Protein AF-A0A660RA47-F1 (afdb_monomer)

Radius of gyration: 15.9 Å; Cα contacts (8 Å, |Δi|>4): 214; chains: 1; bounding box: 35×34×40 Å

Mean predicted aligned error: 4.91 Å

Foldseek 3Di:
DVLLVVLVVVCCVPVVVLLVVLLVQLLPPDLVSVLVSLLSQLLVFVLVCLLVVVVVVSVVPVDALLRSLVSSLVSSLVSSLVSLVVSCVVVVDDPVSSVLQSLLNLQSNLQLLVCSNVNNGRRDRSVVVVVVLVVCCVDPSVQCRLSNSPHPNSSVVSVVSNVVSSVSSNVSVVVD

Nearest PDB structures (foldseek):
  7f02-assembly1_F  TM=6.105E-01  e=1.350E-02  Escherichia coli BL21(DE3)
  8k1m-assembly1_B  TM=6.369E-01  e=3.980E-01  Mycobacterium tuberculosis H37Rv
  3vvo-assembly1_A  TM=2.919E-01  e=5.530E+00  Pyrococcus furiosus

Solvent-accessible surface area (backbone atoms only — not comparable to full-atom values): 9047 Å² total; per-residue (Å²): 110,77,67,59,51,49,55,49,54,46,46,52,70,78,38,35,70,59,52,52,51,37,36,60,60,38,47,49,96,40,72,70,58,32,52,53,37,49,40,56,49,40,16,63,45,59,16,34,33,46,54,73,56,49,47,58,69,56,54,73,41,104,54,53,65,66,53,55,57,49,49,47,51,47,52,57,49,51,51,49,47,54,29,39,52,50,40,30,68,74,69,68,48,69,66,66,60,48,55,36,50,59,41,17,47,39,28,52,36,14,45,7,36,44,29,5,68,71,69,64,41,21,50,66,56,40,49,51,53,50,53,50,50,56,66,48,38,83,49,82,44,29,45,55,25,35,76,69,40,66,33,73,58,2,40,51,51,6,50,49,41,26,52,50,24,53,52,48,57,57,53,66,72,68,78,120

Secondary structure (DSSP, 8-state):
-HHHHHHHHHHHHHHHHHHHHHHHHHTS--HHHHHHHHHHHHHHTHHHHHHTTTHHHHHTSS--HHHHHHHHHHHHHHHHHHHHHHHHHHHT--THHHHHHHHHHHHHHHHHHHHHHTTS-SSHHHHHHHHHHHHHTTTGGGGT-TTT--SHHHHHHHHHHHHHHHHHHHHHTT--

Sequence (176 aa):
MKRMEFVLRRDFKEKSGLIIVAFFLFLIPSHFWRIIVSLI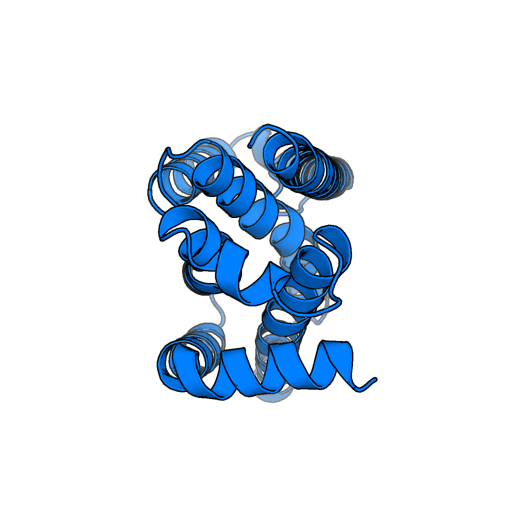LFSYLLPKDVEDGKENLLLSFPLKRWEIFLYDFFIGTTILLIAGFITVGVLKMNVTSVFRLLLAFPFIYGVSMISSTAGKGNFGIPLLILILDMAFSWSWWRYVSPLYQGSVIGAVISILVFVLSLIYFNKEGKMW

Structure (mmCIF, N/CA/C/O backbone):
data_AF-A0A660RA47-F1
#
_entry.id   AF-A0A660RA47-F1
#
loop_
_atom_site.group_PDB
_atom_site.id
_atom_site.type_symbol
_atom_site.label_atom_id
_atom_site.label_alt_id
_atom_site.label_comp_id
_atom_site.label_asym_id
_atom_site.label_entity_id
_atom_site.label_seq_id
_atom_site.pdbx_PDB_ins_code
_atom_site.Cartn_x
_atom_site.Cartn_y
_atom_site.Cartn_z
_atom_site.occupancy
_atom_site.B_iso_or_equiv
_atom_site.auth_seq_id
_atom_site.auth_comp_id
_atom_site.auth_asym_id
_atom_site.auth_atom_id
_atom_site.pdbx_PDB_model_num
ATOM 1 N N . MET A 1 1 ? 1.566 -13.490 17.827 1.00 58.19 1 MET A N 1
ATOM 2 C CA . MET A 1 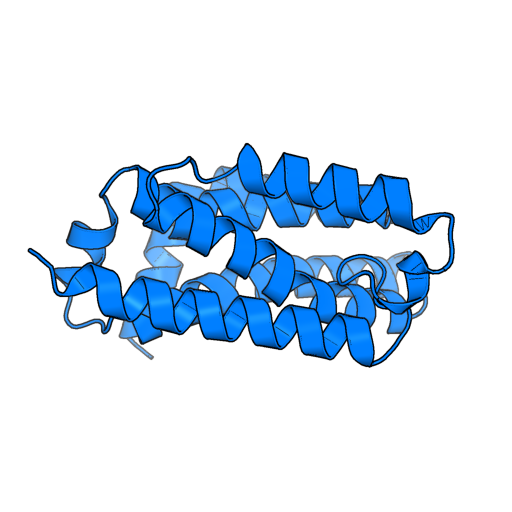1 ? 1.200 -14.482 16.787 1.00 58.19 1 MET A CA 1
ATOM 3 C C . MET A 1 1 ? -0.306 -14.694 16.636 1.00 58.19 1 MET A C 1
ATOM 5 O O . MET A 1 1 ? -0.783 -14.440 15.542 1.00 58.19 1 MET A O 1
ATOM 9 N N . LYS A 1 2 ? -1.078 -15.034 17.685 1.00 77.62 2 LYS A N 1
ATOM 10 C CA . LYS A 1 2 ? -2.534 -15.314 17.566 1.00 77.62 2 LYS A CA 1
ATOM 11 C C . LYS A 1 2 ? -3.381 -14.199 16.911 1.00 77.62 2 LYS A C 1
ATOM 13 O O . LYS A 1 2 ? -4.357 -14.487 16.234 1.00 77.62 2 LYS A O 1
ATOM 18 N N . ARG A 1 3 ? -3.001 -12.928 17.099 1.00 80.69 3 ARG A N 1
ATOM 19 C CA . ARG A 1 3 ? -3.713 -11.746 16.568 1.00 80.69 3 ARG A CA 1
ATOM 20 C C . ARG A 1 3 ? -3.567 -11.568 15.054 1.00 80.69 3 ARG A C 1
ATOM 22 O O . ARG A 1 3 ? -4.560 -11.422 14.357 1.00 80.69 3 ARG A O 1
ATOM 29 N N . MET A 1 4 ? -2.335 -11.628 14.553 1.00 77.94 4 MET A N 1
ATOM 30 C CA . MET A 1 4 ? -2.046 -11.552 13.117 1.00 77.94 4 MET A CA 1
ATOM 31 C C . MET A 1 4 ? -2.624 -12.757 12.369 1.00 77.94 4 MET A C 1
ATOM 33 O O . MET A 1 4 ? -3.182 -12.606 11.290 1.00 77.94 4 MET A O 1
ATOM 37 N N . GLU A 1 5 ? -2.541 -13.948 12.970 1.00 82.25 5 GLU A N 1
ATOM 38 C CA . GLU A 1 5 ? -3.129 -15.165 12.404 1.00 82.25 5 GLU A CA 1
ATOM 39 C C . GLU A 1 5 ? -4.646 -15.041 12.223 1.00 82.25 5 GLU A C 1
ATOM 41 O O . GLU A 1 5 ? -5.181 -15.499 11.219 1.00 82.25 5 GLU A O 1
ATOM 46 N N . PHE A 1 6 ? -5.340 -14.398 13.165 1.00 83.94 6 PHE A N 1
ATOM 47 C CA . PHE A 1 6 ? -6.772 -14.142 13.047 1.00 83.94 6 PHE A CA 1
ATOM 48 C C . PHE A 1 6 ? -7.101 -13.253 11.838 1.00 83.94 6 PHE A C 1
ATOM 50 O O . PHE A 1 6 ? -7.943 -13.635 11.025 1.00 83.94 6 PHE A O 1
ATOM 57 N N . VAL A 1 7 ? -6.405 -12.118 11.689 1.00 81.94 7 VAL A N 1
ATOM 58 C CA . VAL A 1 7 ? -6.591 -11.202 10.546 1.00 81.94 7 VAL A CA 1
ATOM 59 C C . VAL A 1 7 ? -6.316 -11.932 9.232 1.00 81.94 7 VAL A C 1
ATOM 61 O O . VAL A 1 7 ? -7.143 -11.900 8.327 1.00 81.94 7 VAL A O 1
ATOM 64 N N . LEU A 1 8 ? -5.228 -12.703 9.178 1.00 83.31 8 LEU A N 1
ATOM 65 C CA . LEU A 1 8 ? -4.865 -13.496 8.008 1.00 83.31 8 LEU A CA 1
ATOM 66 C C . LEU A 1 8 ? -5.933 -14.545 7.669 1.00 83.31 8 LEU A C 1
ATOM 68 O O . LEU A 1 8 ? -6.383 -14.621 6.530 1.00 83.31 8 LEU A O 1
ATOM 72 N N . ARG A 1 9 ? -6.388 -15.345 8.642 1.00 86.00 9 ARG A N 1
ATOM 73 C CA . ARG A 1 9 ? -7.434 -16.361 8.418 1.00 86.00 9 ARG A CA 1
ATOM 74 C C . ARG A 1 9 ? -8.727 -15.737 7.902 1.00 86.00 9 ARG A C 1
ATOM 76 O O . ARG A 1 9 ? -9.368 -16.323 7.033 1.00 86.00 9 ARG A O 1
ATOM 83 N N . ARG A 1 10 ? -9.106 -14.570 8.425 1.00 86.88 10 ARG A N 1
ATOM 84 C CA . ARG A 1 10 ? -10.267 -13.816 7.947 1.00 86.88 10 ARG A CA 1
ATOM 85 C C . ARG A 1 10 ? -10.067 -13.364 6.504 1.00 86.88 10 ARG A C 1
ATOM 87 O O . ARG A 1 10 ? -10.911 -13.679 5.673 1.00 86.88 10 ARG A O 1
ATOM 94 N N . ASP A 1 11 ? -8.955 -12.701 6.194 1.00 83.56 11 ASP A N 1
ATOM 95 C CA . ASP A 1 11 ? -8.700 -12.165 4.850 1.00 83.56 11 ASP A CA 1
ATOM 96 C C . ASP A 1 11 ? -8.685 -13.269 3.799 1.00 83.56 11 ASP A C 1
ATOM 98 O O . ASP A 1 11 ? -9.312 -13.147 2.751 1.00 83.56 11 ASP A O 1
ATOM 102 N N . PHE A 1 12 ? -8.058 -14.405 4.100 1.00 85.88 12 PHE A N 1
ATOM 103 C CA . PHE A 1 12 ? -8.096 -15.559 3.207 1.00 85.88 12 PHE A CA 1
ATOM 104 C C . PHE A 1 12 ? -9.486 -16.201 3.123 1.00 85.88 12 PHE A C 1
ATOM 106 O O . PHE A 1 12 ? -9.841 -16.739 2.080 1.00 85.88 12 PHE A O 1
ATOM 113 N N . LYS A 1 13 ? -10.315 -16.148 4.168 1.00 88.38 13 LYS A N 1
ATOM 114 C CA . LYS A 1 13 ? -11.676 -16.697 4.103 1.00 88.38 13 LYS A CA 1
ATOM 115 C C . LYS A 1 13 ? -12.624 -15.802 3.302 1.00 88.38 13 LYS A C 1
ATOM 117 O O . LYS A 1 13 ? -13.383 -16.309 2.486 1.00 88.38 13 LYS A O 1
ATOM 122 N N . GLU A 1 14 ? -12.576 -14.495 3.524 1.00 86.56 14 GLU A N 1
ATOM 123 C CA . GLU A 1 14 ? -13.529 -13.532 2.958 1.00 86.56 14 GLU A CA 1
ATOM 124 C C . GLU A 1 14 ? -13.070 -12.955 1.615 1.00 86.56 14 GLU A C 1
ATOM 126 O O . GLU A 1 14 ? -13.895 -12.646 0.757 1.00 86.56 14 GLU A O 1
ATOM 131 N N . LYS A 1 15 ? -11.754 -12.825 1.412 1.00 90.12 15 LYS A N 1
ATOM 132 C CA . LYS A 1 15 ? -11.143 -12.144 0.260 1.00 90.12 15 LYS A CA 1
ATOM 133 C C . LYS A 1 15 ? -10.216 -13.058 -0.548 1.00 90.12 15 LYS A C 1
ATOM 135 O O . LYS A 1 15 ? -9.496 -12.563 -1.413 1.00 90.12 15 LYS A O 1
ATOM 140 N N . SER A 1 16 ? -10.251 -14.382 -0.337 1.00 89.56 16 SER A N 1
ATOM 141 C CA . SER A 1 16 ? -9.424 -15.356 -1.085 1.00 89.56 16 SER A CA 1
ATOM 142 C C . SER A 1 16 ? -9.508 -15.171 -2.591 1.00 89.56 16 SER A C 1
ATOM 144 O O . SER A 1 16 ? -8.473 -15.130 -3.244 1.00 89.56 16 SER A O 1
ATOM 146 N N . GLY A 1 17 ? -10.717 -15.045 -3.145 1.00 90.31 17 GLY A N 1
ATOM 147 C CA . GLY A 1 17 ? -10.898 -14.876 -4.588 1.00 90.31 17 GLY A CA 1
ATOM 148 C C . GLY A 1 17 ? -10.137 -13.662 -5.122 1.00 90.31 17 GLY A C 1
ATOM 149 O O . GLY A 1 17 ? -9.387 -13.775 -6.088 1.00 90.31 17 GLY A O 1
ATOM 150 N N . LEU A 1 18 ? -10.252 -12.522 -4.437 1.00 93.19 18 LEU A N 1
ATOM 151 C CA . LEU A 1 18 ? -9.544 -11.295 -4.794 1.00 93.19 18 LEU A CA 1
ATOM 152 C C . LEU A 1 18 ? -8.026 -11.438 -4.627 1.00 93.19 18 LEU A C 1
ATOM 154 O O . LEU A 1 18 ? -7.283 -11.039 -5.519 1.00 93.19 18 LEU A O 1
ATOM 158 N N . ILE A 1 19 ? -7.568 -12.049 -3.532 1.00 93.81 19 ILE A N 1
ATOM 159 C CA . ILE A 1 19 ? -6.145 -12.311 -3.276 1.00 93.81 19 ILE A CA 1
ATOM 160 C C . ILE A 1 19 ? -5.543 -13.189 -4.379 1.00 93.81 19 ILE A C 1
ATOM 162 O O . ILE A 1 19 ? -4.483 -12.866 -4.911 1.00 93.81 19 ILE A O 1
ATOM 166 N N . ILE A 1 20 ? -6.224 -14.274 -4.753 1.00 94.38 20 ILE A N 1
ATOM 167 C CA . ILE A 1 20 ? -5.773 -15.215 -5.784 1.00 94.38 20 ILE A CA 1
ATOM 168 C C . ILE A 1 20 ? -5.730 -14.526 -7.150 1.00 94.38 20 ILE A C 1
ATOM 170 O O . ILE A 1 20 ? -4.727 -14.620 -7.857 1.00 94.38 20 ILE A O 1
ATOM 174 N N . VAL A 1 21 ? -6.790 -13.799 -7.518 1.00 94.75 21 VAL A N 1
ATOM 175 C CA . VAL A 1 21 ? -6.838 -13.062 -8.788 1.00 94.75 21 VAL A CA 1
ATOM 176 C C . VAL A 1 21 ? -5.737 -12.004 -8.836 1.00 94.75 21 VAL A C 1
ATOM 178 O O . VAL A 1 21 ? -4.988 -11.959 -9.809 1.00 94.75 21 VAL A O 1
ATOM 181 N N . ALA A 1 22 ? -5.577 -11.199 -7.783 1.00 95.06 22 ALA A N 1
ATOM 182 C CA . ALA A 1 22 ? -4.517 -10.199 -7.709 1.00 95.06 22 ALA A CA 1
ATOM 183 C C . ALA A 1 22 ? -3.131 -10.844 -7.822 1.00 95.06 22 ALA A C 1
ATOM 185 O O . ALA A 1 22 ? -2.296 -10.355 -8.577 1.00 95.06 22 ALA A O 1
ATOM 186 N N . PHE A 1 23 ? -2.902 -11.972 -7.14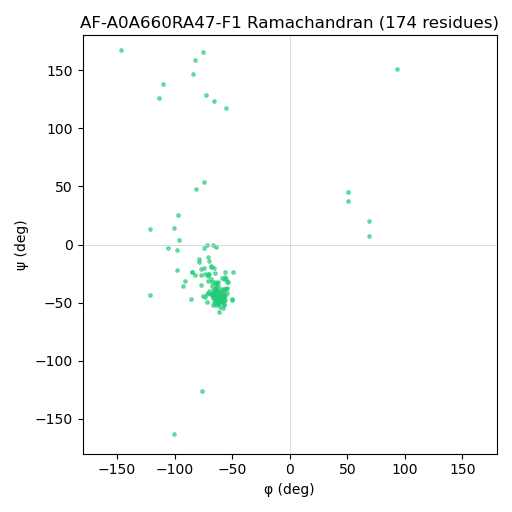6 1.00 95.19 23 PHE A N 1
ATOM 187 C CA . PHE A 1 23 ? -1.646 -12.712 -7.222 1.00 95.19 23 PHE A CA 1
ATOM 188 C C . PHE A 1 23 ? -1.304 -13.118 -8.661 1.00 95.19 23 PHE A C 1
ATOM 190 O O . PHE A 1 23 ? -0.216 -12.802 -9.140 1.00 95.19 23 PHE A O 1
ATOM 197 N N . PHE A 1 24 ? -2.235 -13.758 -9.378 1.00 95.00 24 PHE A N 1
ATOM 198 C CA . PHE A 1 24 ? -2.001 -14.183 -10.761 1.00 95.00 24 PHE A CA 1
ATOM 199 C C . PHE A 1 24 ? -1.859 -13.005 -11.723 1.00 95.00 24 PHE A C 1
ATOM 201 O O . PHE A 1 24 ? -0.956 -13.004 -12.558 1.00 95.00 24 PHE A O 1
ATOM 208 N N . LEU A 1 25 ? -2.700 -11.976 -11.594 1.00 95.62 25 LEU A N 1
ATOM 209 C CA . LEU A 1 25 ? -2.600 -10.786 -12.437 1.00 95.62 25 LEU A CA 1
ATOM 210 C C . LEU A 1 25 ? -1.277 -10.045 -12.213 1.00 95.62 25 LEU A C 1
ATOM 212 O O . LEU A 1 25 ? -0.717 -9.505 -13.165 1.00 95.62 25 LEU A O 1
ATOM 216 N N . PHE A 1 26 ? -0.737 -10.054 -10.993 1.00 94.81 26 PHE A N 1
ATOM 217 C CA . PHE A 1 26 ? 0.545 -9.422 -10.683 1.00 94.81 26 PHE A CA 1
ATOM 218 C C . PHE A 1 26 ? 1.747 -10.129 -11.334 1.00 94.81 26 PHE A C 1
ATOM 220 O O . PHE A 1 26 ? 2.806 -9.516 -11.501 1.00 94.81 26 PHE A O 1
ATOM 227 N N . LEU A 1 27 ? 1.594 -11.391 -11.760 1.00 93.44 27 LEU A N 1
ATOM 228 C CA . LEU A 1 27 ? 2.651 -12.117 -12.470 1.00 93.44 27 LEU A CA 1
ATOM 229 C C . LEU A 1 27 ? 2.962 -11.512 -13.847 1.00 93.44 27 LEU A C 1
ATOM 231 O O . LEU A 1 27 ? 4.056 -11.712 -14.377 1.00 93.44 27 LEU A O 1
ATOM 235 N N . ILE A 1 28 ? 2.049 -10.724 -14.419 1.00 92.62 28 ILE A N 1
ATOM 236 C CA . ILE A 1 28 ? 2.287 -10.034 -15.686 1.00 92.62 28 ILE A CA 1
ATOM 237 C C . ILE A 1 28 ? 3.402 -8.984 -15.483 1.00 92.62 28 ILE A C 1
ATOM 239 O O . ILE A 1 28 ? 3.291 -8.108 -14.617 1.00 92.62 28 ILE A O 1
ATOM 243 N N . PRO A 1 29 ? 4.504 -9.036 -16.255 1.00 88.06 29 PRO A N 1
ATOM 244 C CA . PRO A 1 29 ? 5.696 -8.212 -16.043 1.00 88.06 29 PRO A CA 1
ATOM 245 C C . PRO A 1 29 ? 5.567 -6.795 -16.625 1.00 88.06 29 PRO A C 1
ATOM 247 O O . PRO A 1 29 ? 6.466 -6.304 -17.301 1.00 88.06 29 PRO A O 1
ATOM 250 N N . SER A 1 30 ? 4.452 -6.115 -16.357 1.00 90.38 30 SER A N 1
ATOM 251 C CA . SER A 1 30 ? 4.224 -4.721 -16.751 1.00 90.38 30 SER A CA 1
ATOM 252 C C . SER A 1 30 ? 4.140 -3.828 -15.515 1.00 90.38 30 SER A C 1
ATOM 254 O O . SER A 1 30 ? 3.348 -4.090 -14.613 1.00 90.38 30 SER A O 1
ATOM 256 N N . HIS A 1 31 ? 4.952 -2.764 -15.464 1.00 86.94 31 HIS A N 1
ATOM 257 C CA . HIS A 1 31 ? 4.998 -1.838 -14.319 1.00 86.94 31 HIS A CA 1
ATOM 258 C C . HIS A 1 31 ? 3.643 -1.177 -14.064 1.00 86.94 31 HIS A C 1
ATOM 260 O O . HIS A 1 31 ? 3.139 -1.208 -12.945 1.00 86.94 31 HIS A O 1
ATOM 266 N N . PHE A 1 32 ? 3.020 -0.649 -15.122 1.00 89.00 32 PHE A N 1
ATOM 267 C CA . PHE A 1 32 ? 1.689 -0.050 -15.039 1.00 89.00 32 PHE A CA 1
ATOM 268 C C . PHE A 1 32 ? 0.652 -1.056 -14.546 1.00 89.00 32 PHE A C 1
ATOM 270 O O . PHE A 1 32 ? -0.099 -0.776 -13.616 1.00 89.00 32 PHE A O 1
ATOM 277 N N . TRP A 1 33 ? 0.655 -2.254 -15.132 1.00 92.19 33 TRP A N 1
ATOM 278 C CA . TRP A 1 33 ? -0.285 -3.300 -14.756 1.00 92.19 33 TRP A CA 1
ATOM 279 C C . TRP A 1 33 ? -0.144 -3.688 -13.282 1.00 92.19 33 TRP A C 1
ATOM 281 O O . TRP A 1 33 ? -1.133 -3.769 -12.562 1.00 92.19 33 TRP A O 1
ATOM 291 N N . ARG A 1 34 ? 1.093 -3.854 -12.807 1.00 93.19 34 ARG A N 1
ATOM 292 C CA . ARG A 1 34 ? 1.386 -4.162 -11.404 1.00 93.19 34 ARG A CA 1
ATOM 293 C C . ARG A 1 34 ? 0.900 -3.073 -10.462 1.00 93.19 34 ARG A C 1
ATOM 295 O O . ARG A 1 34 ? 0.318 -3.408 -9.441 1.00 93.19 34 ARG A O 1
ATOM 302 N N . ILE A 1 35 ? 1.065 -1.799 -10.819 1.00 93.31 35 ILE A N 1
ATOM 303 C CA . ILE A 1 35 ? 0.521 -0.679 -10.041 1.00 93.31 35 ILE A CA 1
ATOM 304 C C . ILE A 1 35 ? -1.012 -0.765 -9.943 1.00 93.31 35 ILE A C 1
ATOM 306 O O . ILE A 1 35 ? -1.558 -0.625 -8.850 1.00 93.31 35 ILE A O 1
ATOM 310 N N . ILE A 1 36 ? -1.709 -1.031 -11.052 1.00 94.00 36 ILE A N 1
ATOM 311 C CA . ILE A 1 36 ? -3.176 -1.161 -11.060 1.00 94.00 36 ILE A CA 1
ATOM 312 C C . ILE A 1 36 ? -3.633 -2.359 -10.221 1.00 94.00 36 ILE A C 1
ATOM 314 O O . ILE A 1 36 ? -4.554 -2.236 -9.417 1.00 94.00 36 ILE A O 1
ATOM 318 N N . VAL A 1 37 ? -2.969 -3.508 -10.348 1.00 95.62 37 VAL A N 1
ATOM 319 C CA . VAL A 1 37 ? -3.276 -4.698 -9.543 1.00 95.62 37 VAL A CA 1
ATOM 320 C C . VAL A 1 37 ? -3.010 -4.446 -8.058 1.00 95.62 37 VAL A C 1
ATOM 322 O O . VAL A 1 37 ? -3.831 -4.819 -7.222 1.00 95.62 37 VAL A O 1
ATOM 325 N N . SER A 1 38 ? -1.910 -3.766 -7.716 1.00 95.62 38 SER A N 1
ATOM 326 C CA . SER A 1 38 ? -1.633 -3.326 -6.347 1.00 95.62 38 SER A CA 1
ATOM 327 C C . SER A 1 38 ? -2.728 -2.416 -5.816 1.00 95.62 38 SER A C 1
ATOM 329 O O . SER A 1 38 ? -3.158 -2.603 -4.684 1.00 95.62 38 SER A O 1
ATOM 331 N N . LEU A 1 39 ? -3.204 -1.464 -6.623 1.00 96.19 39 LEU A N 1
ATOM 332 C CA . LEU A 1 39 ? -4.311 -0.595 -6.241 1.00 96.19 39 LEU A CA 1
ATOM 333 C C . LEU A 1 39 ? -5.571 -1.406 -5.941 1.00 96.19 39 LEU A C 1
ATOM 335 O O . LEU A 1 39 ? -6.177 -1.204 -4.893 1.00 96.19 39 LEU A O 1
ATOM 339 N N . ILE A 1 40 ? -5.952 -2.331 -6.823 1.00 95.75 40 ILE A N 1
ATOM 340 C CA . ILE A 1 40 ? -7.132 -3.183 -6.623 1.00 95.75 40 ILE A CA 1
ATOM 341 C C . ILE A 1 40 ? -6.987 -3.997 -5.338 1.00 95.75 40 ILE A C 1
ATOM 343 O O . ILE A 1 40 ? -7.908 -4.024 -4.531 1.00 95.75 40 ILE A O 1
ATOM 347 N N . LEU A 1 41 ? -5.834 -4.626 -5.108 1.00 96.38 41 LEU A N 1
ATOM 348 C CA . LEU A 1 41 ? -5.623 -5.392 -3.884 1.00 96.38 41 LEU A CA 1
ATOM 349 C C . LEU A 1 41 ? -5.729 -4.486 -2.653 1.00 96.38 41 LEU A C 1
ATOM 351 O O . LEU A 1 41 ? -6.585 -4.705 -1.804 1.00 96.38 41 LEU A O 1
ATOM 355 N N . PHE A 1 42 ? -4.910 -3.437 -2.577 1.00 96.81 42 PHE A N 1
ATOM 356 C CA . PHE A 1 42 ? -4.832 -2.588 -1.391 1.00 96.81 42 PHE A CA 1
ATOM 357 C C . PHE A 1 42 ? -6.124 -1.828 -1.097 1.00 96.81 42 PHE A C 1
ATOM 359 O O . PHE A 1 42 ? -6.451 -1.676 0.070 1.00 96.81 42 PHE A O 1
ATOM 366 N N . SER A 1 43 ? -6.887 -1.403 -2.104 1.00 95.44 43 SER A N 1
ATOM 367 C CA . SER A 1 43 ? -8.186 -0.741 -1.890 1.00 95.44 43 SER A CA 1
ATOM 368 C C . SER A 1 43 ? -9.278 -1.692 -1.391 1.00 95.44 43 SER A C 1
ATOM 370 O O . SER A 1 43 ? -10.194 -1.260 -0.694 1.00 95.44 43 SER A O 1
ATOM 372 N N . TYR A 1 44 ? -9.198 -2.987 -1.707 1.00 94.00 44 TYR A N 1
ATOM 373 C CA . TYR A 1 44 ? -10.202 -3.982 -1.310 1.00 94.00 44 TYR A CA 1
ATOM 374 C C . TYR A 1 44 ? -9.837 -4.785 -0.053 1.00 94.00 44 TYR A C 1
ATOM 376 O O . TYR A 1 44 ? -10.661 -5.566 0.433 1.00 94.00 44 TYR A O 1
ATOM 384 N N . LEU A 1 45 ? -8.637 -4.588 0.493 1.00 94.00 45 LEU A N 1
ATOM 385 C CA . LEU A 1 45 ? -8.254 -5.081 1.813 1.00 94.00 45 LEU A CA 1
ATOM 386 C C . LEU A 1 45 ? -8.885 -4.196 2.912 1.00 94.00 45 LEU A C 1
ATOM 388 O O . LEU A 1 45 ? -10.108 -4.028 2.899 1.00 94.00 45 LEU A O 1
ATOM 392 N N . LEU A 1 46 ? -8.125 -3.646 3.862 1.00 93.75 46 LEU A N 1
ATOM 393 C CA . LEU A 1 46 ? -8.684 -2.835 4.948 1.00 93.75 46 LEU A CA 1
ATOM 394 C C . LEU A 1 46 ? -9.510 -1.624 4.477 1.00 93.75 46 LEU A C 1
ATOM 396 O O . LEU A 1 46 ? -10.591 -1.446 5.031 1.00 93.75 46 LEU A O 1
ATOM 400 N N . PRO A 1 47 ? -9.110 -0.821 3.467 1.00 94.00 47 PRO A N 1
ATOM 401 C CA . PRO A 1 47 ? -9.867 0.371 3.078 1.00 94.00 47 PRO A CA 1
ATOM 402 C C . PRO A 1 47 ? -11.337 0.093 2.750 1.00 94.00 47 PRO A C 1
ATOM 404 O O . PRO A 1 47 ? -12.209 0.867 3.129 1.00 94.00 47 PRO A O 1
ATOM 407 N N . LYS A 1 48 ? -11.639 -1.040 2.110 1.00 92.62 48 LYS A N 1
ATOM 408 C CA . LYS A 1 48 ? -13.026 -1.446 1.860 1.00 92.62 48 LYS A CA 1
ATOM 409 C C . LYS A 1 48 ? -13.783 -1.783 3.142 1.00 92.62 48 LYS A C 1
ATOM 411 O O . LYS A 1 48 ? -14.955 -1.453 3.258 1.00 92.62 48 LYS A O 1
ATOM 416 N N . ASP A 1 49 ? -13.132 -2.433 4.103 1.00 90.75 49 ASP A N 1
ATOM 417 C CA . ASP A 1 49 ? -13.765 -2.747 5.388 1.00 90.75 49 ASP A CA 1
ATOM 418 C C . ASP A 1 49 ? -14.042 -1.473 6.200 1.00 90.75 49 ASP A C 1
ATOM 420 O O . ASP A 1 49 ? -15.026 -1.426 6.937 1.00 90.75 49 ASP A O 1
ATOM 424 N N . VAL A 1 50 ? -13.189 -0.454 6.059 1.00 91.25 50 VAL A N 1
ATOM 425 C CA . VAL A 1 50 ? -13.391 0.882 6.639 1.00 91.25 50 VAL A CA 1
ATOM 426 C C . VAL A 1 50 ? -14.595 1.564 5.993 1.00 91.25 50 VAL A C 1
ATOM 428 O O . VAL A 1 50 ? -15.492 2.009 6.701 1.00 91.25 50 VAL A O 1
ATOM 431 N N . GLU A 1 51 ? -14.652 1.591 4.659 1.00 89.88 51 GLU A N 1
ATOM 432 C CA . GLU A 1 51 ? -15.771 2.187 3.917 1.00 89.88 51 GLU A CA 1
ATOM 433 C C . GLU A 1 51 ? -17.109 1.492 4.219 1.00 89.88 51 GLU A C 1
ATOM 435 O O . GLU A 1 51 ? -18.109 2.160 4.466 1.00 89.88 51 GLU A O 1
ATOM 440 N N . ASP A 1 52 ? -17.122 0.157 4.276 1.00 88.75 52 ASP A N 1
ATOM 441 C CA . ASP A 1 52 ? -18.309 -0.643 4.600 1.00 88.75 52 ASP A CA 1
ATOM 442 C C . ASP A 1 52 ? -18.677 -0.598 6.106 1.00 88.75 52 ASP A C 1
ATOM 444 O O . ASP A 1 52 ? -19.635 -1.252 6.526 1.00 88.75 52 ASP A O 1
ATOM 448 N N . GLY A 1 53 ? -17.893 0.081 6.957 1.00 84.25 53 GLY A N 1
ATOM 449 C CA . GLY A 1 53 ? -18.082 0.120 8.416 1.00 84.25 53 GLY A CA 1
ATOM 450 C C . GLY A 1 53 ? -17.806 -1.208 9.144 1.00 84.25 53 GLY A C 1
ATOM 451 O O . GLY A 1 53 ? -18.039 -1.333 10.350 1.00 84.25 53 GLY A O 1
ATOM 452 N N . LYS A 1 54 ? -17.278 -2.213 8.436 1.00 85.19 54 LYS A N 1
ATOM 453 C CA . LYS A 1 54 ? -16.907 -3.535 8.972 1.00 85.19 54 LYS A CA 1
ATOM 454 C C . LYS A 1 54 ? -15.689 -3.478 9.890 1.00 85.19 54 LYS A C 1
ATOM 456 O O . LYS A 1 54 ? -15.460 -4.420 10.646 1.00 85.19 54 LYS A O 1
ATOM 461 N N . GLU A 1 55 ? -14.937 -2.376 9.886 1.00 81.56 55 GLU A N 1
ATOM 462 C CA . GLU A 1 55 ? -13.831 -2.150 10.823 1.00 81.56 55 GLU A CA 1
ATOM 463 C C . GLU A 1 55 ? -14.241 -2.313 12.296 1.00 81.56 55 GLU A C 1
ATOM 465 O O . GLU A 1 55 ? -13.463 -2.820 13.103 1.00 81.56 55 GLU A O 1
ATOM 470 N N . ASN A 1 56 ? -15.486 -1.973 12.643 1.00 80.69 56 ASN A N 1
ATOM 471 C CA . ASN A 1 56 ? -15.999 -2.083 14.008 1.00 80.69 56 ASN A CA 1
ATOM 472 C C . ASN A 1 56 ? -16.064 -3.543 14.481 1.00 80.69 56 ASN A C 1
ATOM 474 O O . ASN A 1 56 ? -15.801 -3.829 15.648 1.00 80.69 56 ASN A O 1
ATOM 478 N N . LEU A 1 57 ? -16.325 -4.482 13.565 1.00 79.19 57 LEU A N 1
ATOM 479 C CA . LEU A 1 57 ? -16.292 -5.922 13.843 1.00 79.19 57 LEU A CA 1
ATOM 480 C C . LEU A 1 57 ? -14.862 -6.436 14.049 1.00 79.19 57 LEU A C 1
ATOM 482 O O . LEU A 1 57 ? -14.652 -7.433 14.731 1.00 79.19 57 LEU A O 1
ATOM 486 N N . LEU A 1 58 ? -13.852 -5.771 13.483 1.00 80.12 58 LEU A N 1
ATOM 487 C CA . LEU A 1 58 ? -12.451 -6.108 13.757 1.00 80.12 58 LEU A CA 1
ATOM 488 C C . LEU A 1 58 ? -12.008 -5.579 15.113 1.00 80.12 58 LEU A C 1
ATOM 490 O O . LEU A 1 58 ? -11.230 -6.227 15.810 1.00 80.12 58 LEU A O 1
ATOM 494 N N . LEU A 1 59 ? -12.533 -4.418 15.494 1.00 81.88 59 LEU A N 1
ATOM 495 C CA . LEU A 1 59 ? -12.244 -3.769 16.766 1.00 81.88 59 LEU A CA 1
ATOM 496 C C . LEU A 1 59 ? -13.015 -4.365 17.945 1.00 81.88 59 LEU A C 1
ATOM 498 O O . LEU A 1 59 ? -12.639 -4.111 19.085 1.00 81.88 59 LEU A O 1
ATOM 502 N N . SER A 1 60 ? -14.032 -5.201 17.706 1.00 80.06 60 SER A N 1
ATOM 503 C CA . SER A 1 60 ? -14.636 -6.006 18.776 1.00 80.06 60 SER A CA 1
ATOM 504 C C . SER A 1 60 ? -13.688 -7.088 19.303 1.00 80.06 60 SER A C 1
ATOM 506 O O . SER A 1 60 ? -13.878 -7.605 20.402 1.00 80.06 60 SER A O 1
ATOM 508 N N . PHE A 1 61 ? -12.653 -7.440 18.537 1.00 79.44 61 PHE A N 1
ATOM 509 C C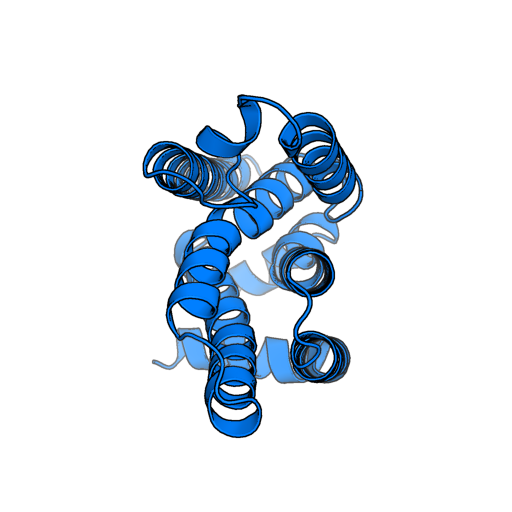A . PHE A 1 61 ? -11.551 -8.266 19.022 1.00 79.44 61 PHE A CA 1
ATOM 510 C C . PHE A 1 61 ? -10.531 -7.399 19.774 1.00 79.44 61 PHE A C 1
ATOM 512 O O . PHE A 1 61 ? -10.453 -6.198 19.533 1.00 79.44 61 PHE A O 1
ATOM 519 N N . PRO A 1 62 ? -9.691 -7.974 20.659 1.00 83.81 62 PRO A N 1
ATOM 520 C CA . PRO A 1 62 ? -8.666 -7.231 21.397 1.00 83.81 62 PRO A CA 1
ATOM 521 C C . PRO A 1 62 ? -7.473 -6.847 20.496 1.00 83.81 62 PRO A C 1
ATOM 523 O O . PRO A 1 62 ? -6.323 -7.181 20.790 1.00 83.81 62 PRO A O 1
ATOM 526 N N . LEU A 1 63 ? -7.754 -6.182 19.375 1.00 84.62 63 LEU A N 1
ATOM 527 C CA . LEU A 1 63 ? -6.826 -5.667 18.378 1.00 84.62 63 LEU A CA 1
ATOM 528 C C . LEU A 1 63 ? -6.817 -4.143 18.447 1.00 84.62 63 LEU A C 1
ATOM 530 O O . LEU A 1 63 ? -7.857 -3.498 18.562 1.00 84.62 63 LEU A O 1
ATOM 534 N N . LYS A 1 64 ? -5.632 -3.546 18.353 1.00 88.31 64 LYS A N 1
ATOM 535 C CA . LYS A 1 64 ? -5.511 -2.090 18.230 1.00 88.31 64 LYS A CA 1
ATOM 536 C C . LYS A 1 64 ? -5.680 -1.688 16.761 1.00 88.31 64 LYS A C 1
ATOM 538 O O . LYS A 1 64 ? -5.214 -2.398 15.875 1.00 88.31 64 LYS A O 1
ATOM 543 N N . ARG A 1 65 ? -6.261 -0.512 16.491 1.00 88.69 65 ARG A N 1
ATOM 544 C CA . ARG A 1 65 ? -6.412 0.038 15.123 1.00 88.69 65 ARG A CA 1
ATOM 545 C C . ARG A 1 65 ? -5.097 0.013 14.332 1.00 88.69 65 ARG A C 1
ATOM 547 O O . ARG A 1 65 ? -5.056 -0.505 13.221 1.00 88.69 65 ARG A O 1
ATOM 554 N N . TRP A 1 66 ? -3.997 0.466 14.933 1.00 90.38 66 TRP A N 1
ATOM 555 C CA . TRP A 1 66 ? -2.682 0.418 14.286 1.00 90.38 66 TRP A CA 1
ATOM 556 C C . TRP A 1 66 ? -2.199 -1.010 13.975 1.00 90.38 66 TRP A C 1
ATOM 558 O O . TRP A 1 66 ? -1.514 -1.199 12.974 1.00 90.38 66 TRP A O 1
ATOM 568 N N . GLU A 1 67 ? -2.553 -2.011 14.794 1.00 90.69 67 GLU A N 1
ATOM 569 C CA . GLU A 1 67 ? -2.201 -3.415 14.533 1.00 90.69 67 GLU A CA 1
ATOM 570 C C . GLU A 1 67 ? -2.943 -3.912 13.290 1.00 90.69 67 GLU A C 1
ATOM 572 O O . GLU A 1 67 ? -2.315 -4.486 12.409 1.00 90.69 67 GLU A O 1
ATOM 577 N N . ILE A 1 68 ? -4.248 -3.634 13.186 1.00 91.56 68 ILE A N 1
ATOM 578 C CA . ILE A 1 68 ? -5.071 -4.003 12.022 1.00 91.56 68 ILE A CA 1
ATOM 579 C C . ILE A 1 68 ? -4.506 -3.362 10.752 1.00 91.56 68 ILE A C 1
ATOM 581 O O . ILE A 1 68 ? -4.263 -4.058 9.770 1.00 91.56 68 ILE A O 1
ATOM 585 N N . PHE A 1 69 ? -4.224 -2.058 10.806 1.00 94.12 69 PHE A N 1
ATOM 586 C CA . PHE A 1 69 ? -3.657 -1.311 9.687 1.00 94.12 69 PHE A CA 1
ATOM 587 C C . PHE A 1 69 ? -2.345 -1.914 9.182 1.00 94.12 69 PHE A C 1
ATOM 589 O O . PHE A 1 69 ? -2.170 -2.087 7.976 1.00 94.12 69 PHE A O 1
ATOM 596 N N . LEU A 1 70 ? -1.417 -2.224 10.095 1.00 94.38 70 LEU A N 1
ATOM 597 C CA . LEU A 1 70 ? -0.124 -2.787 9.721 1.00 94.38 70 LEU A CA 1
ATOM 598 C C . LEU A 1 70 ? -0.252 -4.235 9.251 1.00 94.38 70 LEU A C 1
ATOM 600 O O . LEU A 1 70 ? 0.393 -4.598 8.274 1.00 94.38 70 LEU A O 1
ATOM 604 N N . TYR A 1 71 ? -1.055 -5.065 9.919 1.00 93.00 71 TYR A N 1
ATOM 605 C CA . TYR A 1 71 ? -1.217 -6.470 9.542 1.00 93.00 71 TYR A CA 1
ATOM 606 C C . TYR A 1 71 ? -1.814 -6.616 8.146 1.00 93.00 71 TYR A C 1
ATOM 608 O O . TYR A 1 71 ? -1.280 -7.387 7.354 1.00 93.00 71 TYR A O 1
ATOM 616 N N . ASP A 1 72 ? -2.848 -5.843 7.826 1.00 93.44 72 ASP A N 1
ATOM 617 C CA . ASP A 1 72 ? -3.469 -5.845 6.502 1.00 93.44 72 ASP A CA 1
ATOM 618 C C . ASP A 1 72 ? -2.480 -5.395 5.410 1.00 93.44 72 ASP A C 1
ATOM 620 O O . ASP A 1 72 ? -2.274 -6.092 4.411 1.00 93.44 72 ASP A O 1
ATOM 624 N N . PHE A 1 73 ? -1.741 -4.307 5.667 1.00 95.81 73 PHE A N 1
ATOM 625 C CA . PHE A 1 73 ? -0.674 -3.849 4.777 1.00 95.81 73 PHE A CA 1
ATOM 626 C C . PHE A 1 73 ? 0.416 -4.911 4.563 1.00 95.81 73 PHE A C 1
ATOM 628 O O . PHE A 1 73 ? 0.854 -5.133 3.429 1.00 95.81 73 PH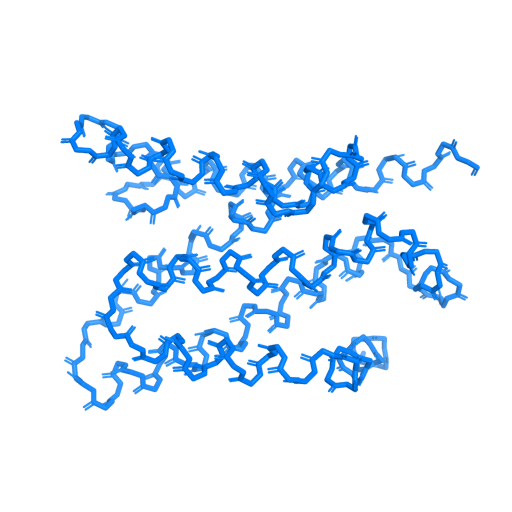E A O 1
ATOM 635 N N . PHE A 1 74 ? 0.859 -5.580 5.634 1.00 94.88 74 PHE A N 1
ATOM 636 C CA . PHE A 1 74 ? 1.861 -6.640 5.549 1.00 94.88 74 PHE A CA 1
ATOM 637 C C . PHE A 1 74 ? 1.348 -7.834 4.750 1.00 94.88 74 PHE A C 1
ATOM 639 O O . PHE A 1 74 ? 2.077 -8.322 3.893 1.00 94.88 74 PHE A O 1
ATOM 646 N N . ILE A 1 75 ? 0.103 -8.267 4.965 1.00 93.19 75 ILE A N 1
ATOM 647 C CA . ILE A 1 75 ? -0.513 -9.366 4.210 1.00 93.19 75 ILE A CA 1
ATOM 648 C C . ILE A 1 75 ? -0.512 -9.040 2.712 1.00 93.19 75 ILE A C 1
ATOM 650 O O . ILE A 1 75 ? 0.050 -9.805 1.923 1.00 93.19 75 ILE A O 1
ATOM 654 N N . GLY A 1 76 ? -1.063 -7.885 2.322 1.00 94.75 76 GLY A N 1
ATOM 655 C CA . GLY A 1 76 ? -1.098 -7.458 0.920 1.00 94.75 76 GLY A CA 1
ATOM 656 C C . GLY A 1 76 ? 0.299 -7.357 0.302 1.00 94.75 76 GLY A C 1
ATOM 657 O O . GLY A 1 76 ? 0.549 -7.878 -0.787 1.00 94.75 76 GLY A O 1
ATOM 658 N N . THR A 1 77 ? 1.245 -6.768 1.036 1.00 95.44 77 THR A N 1
ATOM 659 C CA . THR A 1 77 ? 2.640 -6.630 0.597 1.00 95.44 77 THR A CA 1
ATOM 660 C C . THR A 1 77 ? 3.323 -7.985 0.413 1.00 95.44 77 THR A C 1
ATOM 662 O O . THR A 1 77 ? 3.986 -8.197 -0.600 1.00 95.44 77 THR A O 1
ATOM 665 N N . THR A 1 78 ? 3.153 -8.926 1.345 1.00 94.44 78 THR A N 1
ATOM 666 C CA . THR A 1 78 ? 3.742 -10.269 1.250 1.00 94.44 78 THR A CA 1
ATOM 667 C C . THR A 1 78 ? 3.202 -11.033 0.044 1.00 94.44 78 THR A C 1
ATOM 669 O O . THR A 1 78 ? 3.992 -11.628 -0.688 1.00 94.44 78 THR A O 1
ATOM 672 N N . ILE A 1 79 ? 1.892 -10.975 -0.215 1.00 94.25 79 ILE A N 1
ATOM 673 C CA . ILE A 1 79 ? 1.266 -11.629 -1.377 1.00 94.25 79 ILE A CA 1
ATOM 674 C C . ILE A 1 79 ? 1.904 -11.132 -2.682 1.00 94.25 79 ILE A C 1
ATOM 676 O O . ILE A 1 79 ? 2.355 -11.935 -3.504 1.00 94.25 79 ILE A O 1
ATOM 680 N N . LEU A 1 80 ? 1.992 -9.811 -2.858 1.00 95.19 80 LEU A N 1
ATOM 681 C CA . LEU A 1 80 ? 2.554 -9.221 -4.075 1.00 95.19 80 LEU A CA 1
ATOM 682 C C . LEU A 1 80 ? 4.069 -9.402 -4.179 1.00 95.19 80 LEU A C 1
ATOM 684 O O . LEU A 1 80 ? 4.588 -9.544 -5.284 1.00 95.19 80 LEU A O 1
ATOM 688 N N . LEU A 1 81 ? 4.790 -9.439 -3.055 1.00 94.50 81 LEU A N 1
ATOM 689 C CA . LEU A 1 81 ? 6.223 -9.726 -3.059 1.00 94.50 81 LEU A CA 1
ATOM 690 C C . LEU A 1 81 ? 6.513 -11.141 -3.537 1.00 94.50 81 LEU A C 1
ATOM 692 O O . LEU A 1 81 ? 7.401 -11.315 -4.369 1.00 94.50 81 LEU A O 1
ATOM 696 N N . ILE A 1 82 ? 5.760 -12.136 -3.060 1.00 94.62 82 ILE A N 1
ATOM 697 C CA . ILE A 1 82 ? 5.916 -13.523 -3.511 1.00 94.62 82 ILE A CA 1
ATOM 698 C C . ILE A 1 82 ? 5.696 -13.596 -5.027 1.00 94.62 82 ILE A C 1
ATOM 700 O O . ILE A 1 82 ? 6.556 -14.111 -5.742 1.00 94.62 82 ILE A O 1
ATOM 704 N N . ALA A 1 83 ? 4.609 -13.004 -5.535 1.00 93.81 83 ALA A N 1
ATOM 705 C CA . ALA A 1 83 ? 4.355 -12.922 -6.974 1.00 93.81 83 ALA A CA 1
ATOM 706 C C . ALA A 1 83 ? 5.500 -12.204 -7.720 1.00 93.81 83 ALA A C 1
ATOM 708 O O . ALA A 1 83 ? 5.998 -12.693 -8.735 1.00 93.81 83 ALA A O 1
ATOM 709 N N . GLY A 1 84 ? 5.984 -11.080 -7.188 1.00 92.62 84 GLY A N 1
ATOM 710 C CA . GLY A 1 84 ? 7.102 -10.321 -7.746 1.00 92.62 84 GLY A CA 1
ATOM 711 C C . GLY A 1 84 ? 8.389 -11.143 -7.864 1.00 92.62 84 GLY A C 1
ATOM 712 O O . GLY A 1 84 ? 8.991 -11.184 -8.938 1.00 92.62 84 GLY A O 1
ATOM 713 N N . PHE A 1 85 ? 8.791 -11.853 -6.810 1.00 93.81 85 PHE A N 1
ATOM 714 C CA . PHE A 1 85 ? 9.992 -12.692 -6.834 1.00 93.81 85 PHE A CA 1
ATOM 715 C C . PHE A 1 85 ? 9.859 -13.898 -7.768 1.00 93.81 85 PHE A C 1
ATOM 717 O O . PHE A 1 85 ? 10.828 -14.229 -8.454 1.00 93.81 85 PHE A O 1
ATOM 724 N N . ILE A 1 86 ? 8.669 -14.500 -7.878 1.00 93.56 86 ILE A N 1
ATOM 725 C CA . ILE A 1 86 ? 8.406 -15.559 -8.865 1.00 93.56 86 ILE A CA 1
ATOM 726 C C . ILE A 1 86 ? 8.681 -15.037 -10.277 1.00 93.56 86 ILE A C 1
ATOM 728 O O . ILE A 1 86 ? 9.410 -15.673 -11.036 1.00 93.56 86 ILE A O 1
ATOM 732 N N . THR A 1 87 ? 8.171 -13.852 -10.625 1.00 90.94 87 THR A N 1
ATOM 733 C CA . THR A 1 87 ? 8.404 -13.290 -11.966 1.00 90.94 87 THR A CA 1
ATOM 734 C C . THR A 1 87 ? 9.872 -12.994 -12.238 1.00 90.94 87 THR A C 1
ATOM 736 O O . THR A 1 87 ? 10.343 -13.240 -13.343 1.00 90.94 87 THR A O 1
ATOM 739 N N . VAL A 1 88 ? 10.613 -12.522 -11.233 1.00 91.81 88 VAL A N 1
ATOM 740 C CA . VAL A 1 88 ? 12.058 -12.296 -11.344 1.00 91.81 88 VAL A CA 1
ATOM 741 C C . VAL A 1 88 ? 12.799 -13.603 -11.611 1.00 91.81 88 VAL A C 1
ATOM 743 O O . VAL A 1 88 ? 13.635 -13.639 -12.510 1.00 91.81 88 VAL A O 1
ATOM 746 N N . GLY A 1 89 ? 12.466 -14.674 -10.886 1.00 90.25 89 GLY A N 1
ATOM 747 C CA . GLY A 1 89 ? 13.089 -15.985 -11.068 1.00 90.25 89 GLY A CA 1
ATOM 748 C C . GLY A 1 89 ? 12.766 -16.625 -12.420 1.00 90.25 89 GLY A C 1
ATOM 749 O O . GLY A 1 89 ? 13.665 -17.120 -13.095 1.00 90.25 89 GLY A O 1
ATOM 750 N N . VAL A 1 90 ? 11.499 -16.575 -12.842 1.00 91.94 90 VAL A N 1
ATOM 751 C CA . VAL A 1 90 ? 11.025 -17.210 -14.086 1.00 91.94 90 VAL A CA 1
ATOM 752 C C . VAL A 1 90 ? 11.485 -16.442 -15.326 1.00 91.94 90 VAL A C 1
ATOM 754 O O . VAL A 1 90 ? 11.970 -17.041 -16.282 1.00 91.94 90 VAL A O 1
ATOM 757 N N . LEU A 1 91 ? 11.358 -15.112 -15.316 1.00 90.00 91 LEU A N 1
ATOM 758 C CA . LEU A 1 91 ? 11.638 -14.259 -16.476 1.00 90.00 91 LEU A CA 1
ATOM 759 C C . LEU A 1 91 ? 13.049 -13.656 -16.456 1.00 90.00 91 LEU A C 1
ATOM 761 O O . LEU A 1 91 ? 13.375 -12.844 -17.320 1.00 90.00 91 LEU A O 1
ATOM 765 N N . LYS A 1 92 ? 13.880 -14.025 -15.471 1.00 87.12 92 LYS A N 1
ATOM 766 C CA . LYS A 1 92 ? 15.248 -13.511 -15.270 1.00 87.12 92 LYS A CA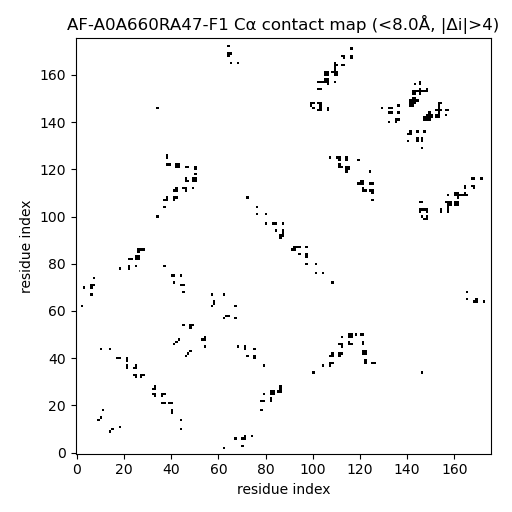 1
ATOM 767 C C . LYS A 1 92 ? 15.317 -11.976 -15.273 1.00 87.12 92 LYS A C 1
ATOM 769 O O . LYS A 1 92 ? 16.248 -11.377 -15.809 1.00 87.12 92 LYS A O 1
ATOM 774 N N . MET A 1 93 ? 14.305 -11.329 -14.695 1.00 84.56 93 MET A N 1
ATOM 775 C CA . MET A 1 93 ? 14.241 -9.869 -14.604 1.00 84.56 93 MET A CA 1
ATOM 776 C C . MET A 1 93 ? 15.188 -9.336 -13.526 1.00 84.56 93 MET A C 1
ATOM 778 O O . MET A 1 93 ? 15.649 -10.060 -12.649 1.00 84.56 93 MET A O 1
ATOM 782 N N . ASN A 1 94 ? 15.447 -8.029 -13.548 1.00 87.44 94 ASN A N 1
ATOM 783 C CA . ASN A 1 94 ? 16.243 -7.397 -12.506 1.00 87.44 94 ASN A CA 1
ATOM 784 C C . ASN A 1 94 ? 15.443 -7.296 -11.191 1.00 87.44 94 ASN A C 1
ATOM 786 O O . ASN A 1 94 ? 14.332 -6.756 -11.173 1.00 87.44 94 ASN A O 1
ATOM 790 N N . VAL A 1 95 ? 16.036 -7.755 -10.084 1.00 86.94 95 VAL A N 1
ATOM 791 C CA . VAL A 1 95 ? 15.452 -7.722 -8.729 1.00 86.94 95 VAL A CA 1
ATOM 792 C C . VAL A 1 95 ? 15.076 -6.295 -8.309 1.00 86.94 95 VAL A C 1
ATOM 794 O O . VAL A 1 95 ? 14.103 -6.081 -7.588 1.00 86.94 95 VAL A O 1
ATOM 797 N N . THR A 1 96 ? 15.796 -5.292 -8.821 1.00 85.81 96 THR A N 1
ATOM 798 C CA . THR A 1 96 ? 15.525 -3.869 -8.552 1.00 85.81 96 THR A CA 1
ATOM 799 C C . THR A 1 96 ? 14.100 -3.442 -8.914 1.00 85.81 96 THR A C 1
ATOM 801 O O . THR A 1 96 ? 13.554 -2.545 -8.274 1.00 85.81 96 THR A O 1
ATOM 804 N N . SER A 1 97 ? 13.462 -4.102 -9.887 1.00 83.62 97 SER A N 1
ATOM 805 C CA . SER A 1 97 ? 12.069 -3.830 -10.267 1.00 83.62 97 SER A CA 1
ATOM 806 C C . SER A 1 97 ? 11.072 -4.143 -9.143 1.00 83.62 97 SER A C 1
ATOM 808 O O . SER A 1 97 ? 10.131 -3.380 -8.927 1.00 83.62 97 SER A O 1
ATOM 810 N N . VAL A 1 98 ? 11.308 -5.214 -8.379 1.00 85.62 98 VAL A N 1
ATOM 811 C CA . VAL A 1 98 ? 10.465 -5.616 -7.241 1.00 85.62 98 VAL A CA 1
ATOM 812 C C . VAL A 1 98 ? 10.640 -4.644 -6.079 1.00 85.62 98 VAL A C 1
ATOM 814 O O . VAL A 1 98 ? 9.655 -4.215 -5.484 1.00 85.62 98 VAL A O 1
ATOM 817 N N . PHE A 1 99 ? 11.876 -4.221 -5.802 1.00 86.06 99 PHE A N 1
ATOM 818 C CA . PHE A 1 99 ? 12.145 -3.233 -4.756 1.00 86.06 99 PHE A CA 1
ATOM 819 C C . PHE A 1 99 ? 11.522 -1.866 -5.054 1.00 86.06 99 PHE A C 1
ATOM 821 O O . PHE A 1 99 ? 10.987 -1.235 -4.147 1.00 86.06 99 PHE A O 1
ATOM 828 N N . ARG A 1 100 ? 11.524 -1.419 -6.318 1.00 86.56 100 ARG A N 1
ATOM 829 C CA . ARG A 1 100 ? 10.824 -0.180 -6.701 1.00 86.56 100 ARG A CA 1
ATOM 830 C C . ARG A 1 100 ? 9.321 -0.273 -6.449 1.00 86.56 100 ARG A C 1
ATOM 832 O O . ARG A 1 100 ? 8.745 0.668 -5.923 1.00 86.56 100 ARG A O 1
ATOM 839 N N . LEU A 1 101 ? 8.694 -1.407 -6.762 1.00 88.56 101 LEU A N 1
ATOM 840 C CA . LEU A 1 101 ? 7.270 -1.620 -6.478 1.00 88.56 101 LEU A CA 1
ATOM 841 C C . LEU A 1 101 ? 6.980 -1.643 -4.973 1.00 88.56 101 LEU A C 1
ATOM 843 O O . LEU A 1 101 ? 6.013 -1.027 -4.535 1.00 88.56 101 LEU A O 1
ATOM 847 N N . LEU A 1 102 ? 7.852 -2.269 -4.178 1.00 89.94 102 LEU A N 1
ATOM 848 C CA . LEU A 1 102 ? 7.730 -2.290 -2.719 1.00 89.94 102 LEU A CA 1
ATOM 849 C C . LEU A 1 102 ? 7.686 -0.876 -2.126 1.00 89.94 102 LEU A C 1
ATOM 851 O O . LEU A 1 102 ? 6.912 -0.629 -1.208 1.00 89.94 102 LEU A O 1
ATOM 855 N N . LEU A 1 103 ? 8.468 0.060 -2.669 1.00 91.00 103 LEU A N 1
ATOM 856 C CA . LEU A 1 103 ? 8.456 1.457 -2.226 1.00 91.00 103 LEU A CA 1
ATOM 857 C C . LEU A 1 103 ? 7.171 2.206 -2.612 1.00 91.00 103 LEU A C 1
ATOM 859 O O . LEU A 1 103 ? 6.802 3.154 -1.924 1.00 91.00 103 LEU A O 1
ATOM 863 N N . ALA A 1 104 ? 6.473 1.774 -3.667 1.00 92.12 104 ALA A N 1
ATOM 864 C CA . ALA A 1 104 ? 5.208 2.366 -4.102 1.00 92.12 104 ALA A CA 1
ATOM 865 C C . ALA A 1 104 ? 3.991 1.855 -3.305 1.00 92.12 104 ALA A C 1
ATOM 867 O O . ALA A 1 104 ? 2.997 2.570 -3.174 1.00 92.12 104 ALA A O 1
ATOM 868 N N . PHE A 1 105 ? 4.045 0.642 -2.740 1.00 95.25 105 PHE A N 1
ATOM 869 C CA . PHE A 1 105 ? 2.922 0.062 -1.985 1.00 95.25 105 PHE A CA 1
ATOM 870 C C . PHE A 1 105 ? 2.436 0.924 -0.804 1.00 95.25 105 PHE A C 1
ATOM 872 O O . PHE A 1 105 ? 1.221 1.103 -0.693 1.00 95.25 105 PHE A O 1
ATOM 879 N N . PRO A 1 106 ? 3.315 1.511 0.041 1.00 95.81 106 PRO A N 1
ATOM 880 C CA . PRO A 1 106 ? 2.897 2.411 1.115 1.00 95.81 106 PRO A CA 1
ATOM 881 C C . PRO A 1 106 ? 2.055 3.590 0.617 1.00 95.81 106 PRO A C 1
ATOM 883 O O . PRO A 1 106 ? 1.074 3.956 1.261 1.00 95.81 106 PRO A O 1
ATOM 886 N N . PHE A 1 107 ? 2.399 4.153 -0.546 1.00 95.62 107 PHE A N 1
ATOM 887 C CA . PHE A 1 107 ? 1.635 5.242 -1.148 1.00 95.62 107 PHE A CA 1
ATOM 888 C C . PHE A 1 107 ? 0.246 4.772 -1.585 1.00 95.62 107 PHE A C 1
ATOM 890 O O . PHE A 1 107 ? -0.754 5.362 -1.187 1.00 95.62 107 PHE A O 1
ATOM 897 N N . ILE A 1 108 ? 0.175 3.682 -2.356 1.00 95.94 108 ILE A N 1
ATOM 898 C CA . ILE A 1 108 ? -1.086 3.143 -2.887 1.00 95.94 108 ILE A CA 1
ATOM 899 C C . ILE A 1 108 ? -2.053 2.790 -1.747 1.00 95.94 108 ILE A C 1
ATOM 901 O O . ILE A 1 108 ? -3.223 3.182 -1.767 1.00 95.94 108 ILE A O 1
ATOM 905 N N . TYR A 1 109 ? -1.557 2.084 -0.731 1.00 97.19 109 TYR A N 1
ATOM 906 C CA . TYR A 1 109 ? -2.351 1.724 0.439 1.00 97.19 109 TYR A CA 1
ATOM 907 C C . TYR A 1 109 ? -2.741 2.954 1.264 1.00 97.19 109 TYR A C 1
ATOM 909 O O . TYR A 1 109 ? -3.904 3.099 1.634 1.00 97.19 109 TYR A O 1
ATOM 917 N N . GLY A 1 110 ? -1.804 3.877 1.499 1.00 96.19 110 GLY A N 1
ATOM 918 C CA . GLY A 1 110 ? -2.049 5.074 2.299 1.00 96.19 110 GLY A CA 1
ATOM 919 C C . GLY A 1 110 ? -3.104 5.999 1.691 1.00 96.19 110 GLY A C 1
ATOM 920 O O . GLY A 1 110 ? -3.995 6.458 2.401 1.00 96.19 110 GLY A O 1
ATOM 921 N N . VAL A 1 111 ? -3.068 6.220 0.373 1.00 96.06 111 VAL A N 1
ATOM 922 C CA . VAL A 1 111 ? -4.101 7.001 -0.329 1.00 96.06 111 VAL A CA 1
ATOM 923 C C . VAL A 1 111 ? -5.465 6.308 -0.246 1.00 96.06 111 VAL A C 1
ATOM 925 O O . VAL A 1 111 ? -6.469 6.972 0.017 1.00 96.06 111 VAL A O 1
ATOM 928 N N . SER A 1 112 ? -5.502 4.981 -0.410 1.00 96.38 112 SER A N 1
ATOM 929 C CA . SER A 1 112 ? -6.737 4.193 -0.288 1.00 96.38 112 SER A CA 1
ATOM 930 C C . SER A 1 112 ? -7.342 4.299 1.109 1.00 96.38 112 SER A C 1
ATOM 932 O O . SER A 1 112 ? -8.528 4.588 1.239 1.00 96.38 112 SER A O 1
ATOM 934 N N . MET A 1 113 ? -6.511 4.176 2.145 1.00 95.81 113 MET A N 1
ATOM 935 C CA . MET A 1 113 ? -6.921 4.331 3.539 1.00 95.81 113 MET A CA 1
ATOM 936 C C . MET A 1 113 ? -7.400 5.746 3.865 1.00 95.81 113 MET A C 1
ATOM 938 O O . MET A 1 113 ? -8.412 5.903 4.539 1.00 95.81 113 MET A O 1
ATOM 942 N N . ILE A 1 114 ? -6.711 6.794 3.403 1.00 94.94 114 ILE A N 1
ATOM 943 C CA . ILE A 1 114 ? -7.152 8.180 3.642 1.00 94.94 114 ILE A CA 1
ATOM 944 C C . ILE A 1 114 ? -8.533 8.407 3.029 1.00 94.94 114 ILE A C 1
ATOM 946 O O . ILE A 1 114 ? -9.409 8.982 3.671 1.00 94.94 114 ILE A O 1
ATOM 950 N N . SER A 1 115 ? -8.729 7.940 1.798 1.00 93.75 115 SER A N 1
ATOM 951 C CA . SER A 1 115 ? -9.987 8.118 1.084 1.00 93.75 115 SER A CA 1
ATOM 952 C C . SER A 1 115 ? -11.143 7.352 1.730 1.00 93.75 115 SER A C 1
ATOM 954 O O . SER A 1 115 ? -12.229 7.914 1.891 1.00 93.75 115 SER A O 1
ATOM 956 N N . SER A 1 116 ? -10.907 6.104 2.151 1.00 92.81 116 SER A N 1
ATOM 957 C CA . SER A 1 116 ? -11.929 5.299 2.821 1.00 92.81 116 SER A CA 1
ATOM 958 C C . SER A 1 116 ? -12.279 5.840 4.204 1.00 92.81 116 SER A C 1
ATOM 960 O O . SER A 1 116 ? -13.456 5.936 4.529 1.00 92.81 116 SER A O 1
ATOM 962 N N . THR A 1 117 ? -11.280 6.251 4.994 1.00 91.31 117 THR A N 1
ATOM 963 C CA . THR A 1 117 ? -11.512 6.798 6.345 1.00 91.31 117 THR A CA 1
ATOM 964 C C . THR A 1 117 ? -12.300 8.113 6.265 1.00 91.31 117 THR A C 1
ATOM 966 O O . THR A 1 117 ? -13.259 8.303 7.002 1.00 91.31 117 THR A O 1
ATOM 969 N N . ALA A 1 118 ? -12.017 8.952 5.261 1.00 89.75 118 ALA A N 1
ATOM 970 C CA . ALA A 1 118 ? -12.774 10.177 4.994 1.00 89.75 118 ALA A CA 1
ATOM 971 C C . ALA A 1 118 ? -14.191 9.948 4.414 1.00 89.75 118 ALA A C 1
ATOM 973 O O . ALA A 1 118 ? -14.877 10.924 4.101 1.00 89.75 118 ALA A O 1
ATOM 974 N N . GLY A 1 119 ? -14.615 8.698 4.185 1.00 87.19 119 GLY A N 1
ATOM 975 C CA . GLY A 1 119 ? -15.920 8.366 3.600 1.00 87.19 119 GLY A CA 1
ATOM 976 C C . GLY A 1 119 ? -16.070 8.744 2.121 1.00 87.19 119 GLY A C 1
ATOM 977 O O . GLY A 1 119 ? -17.186 8.891 1.630 1.00 87.19 119 GLY A O 1
ATOM 978 N N . LYS A 1 120 ? -14.961 8.932 1.394 1.00 87.50 120 LYS A N 1
ATOM 979 C CA . LYS A 1 120 ? -14.960 9.355 -0.021 1.00 87.50 120 LYS A CA 1
ATOM 980 C C . LYS A 1 120 ? -14.736 8.201 -1.009 1.00 87.50 120 LYS A C 1
ATOM 982 O O . LYS A 1 120 ? -14.446 8.431 -2.184 1.00 87.50 120 LYS A O 1
ATOM 987 N N . GLY A 1 121 ? -14.860 6.969 -0.525 1.00 88.69 121 GLY A N 1
ATOM 988 C CA . GLY A 1 121 ? -14.671 5.738 -1.285 1.00 88.69 121 GLY A CA 1
ATOM 989 C C . GLY A 1 121 ? -13.257 5.168 -1.200 1.00 88.69 121 GLY A C 1
ATOM 990 O O . GLY A 1 121 ? -12.281 5.899 -1.049 1.00 88.69 121 GLY A O 1
ATOM 991 N N . ASN A 1 122 ? -13.123 3.853 -1.322 1.00 90.19 122 ASN A N 1
ATOM 992 C CA . ASN A 1 122 ? -11.860 3.124 -1.199 1.00 90.19 122 ASN A CA 1
ATOM 993 C C . ASN A 1 122 ? -11.024 3.052 -2.488 1.00 90.19 122 ASN A C 1
ATOM 995 O O . ASN A 1 122 ? -9.821 2.819 -2.406 1.00 90.19 122 ASN A O 1
ATOM 999 N N . PHE A 1 123 ? -11.639 3.195 -3.670 1.00 92.19 123 PHE A N 1
ATOM 1000 C CA . PHE A 1 123 ? -10.987 2.935 -4.965 1.00 92.19 123 PHE A CA 1
ATOM 1001 C C . PHE A 1 123 ? -10.968 4.141 -5.911 1.00 92.19 123 PHE A C 1
ATOM 1003 O O . PHE A 1 123 ? -9.939 4.417 -6.523 1.00 92.19 123 PHE A O 1
ATOM 1010 N N . GLY A 1 124 ? -12.075 4.885 -6.025 1.00 90.25 124 GLY A N 1
ATOM 1011 C CA . GLY A 1 124 ? -12.229 5.941 -7.036 1.00 90.25 124 GLY A CA 1
ATOM 1012 C C . GLY A 1 124 ? -11.202 7.073 -6.920 1.00 90.25 124 GLY A C 1
ATOM 1013 O O . GLY A 1 124 ? -10.492 7.366 -7.879 1.00 90.25 124 GLY A O 1
ATOM 1014 N N . ILE A 1 125 ? -11.074 7.687 -5.740 1.00 91.50 125 ILE A N 1
ATOM 1015 C CA . ILE A 1 125 ? -10.087 8.755 -5.503 1.00 91.50 125 ILE A CA 1
ATOM 1016 C C . ILE A 1 125 ? -8.644 8.243 -5.624 1.00 91.50 125 ILE A C 1
ATOM 1018 O O . ILE A 1 125 ? -7.855 8.882 -6.324 1.00 91.50 125 ILE A O 1
ATOM 1022 N N . PRO A 1 126 ? -8.275 7.100 -5.016 1.00 93.19 126 PRO A N 1
ATOM 1023 C CA . PRO A 1 126 ? -6.961 6.504 -5.233 1.00 93.19 126 PRO A CA 1
ATOM 1024 C C . PRO A 1 126 ? -6.629 6.265 -6.707 1.00 93.19 126 PRO A C 1
ATOM 1026 O O . PRO A 1 126 ? -5.519 6.577 -7.134 1.00 93.19 126 PRO A O 1
ATOM 1029 N N . LEU A 1 127 ? -7.590 5.784 -7.503 1.00 93.81 127 LEU A N 1
ATOM 1030 C CA . LEU A 1 127 ? -7.422 5.607 -8.944 1.00 93.81 127 LEU A CA 1
ATOM 1031 C C . LEU A 1 127 ? -7.156 6.941 -9.651 1.00 93.81 127 LEU A C 1
ATOM 1033 O O . LEU A 1 127 ? -6.242 7.021 -10.468 1.00 93.81 127 LEU A O 1
ATOM 1037 N N . LEU A 1 128 ? -7.915 7.993 -9.329 1.00 92.88 128 LEU A N 1
ATOM 1038 C CA . LEU A 1 128 ? -7.710 9.324 -9.908 1.00 92.88 128 LEU A CA 1
ATOM 1039 C C . LEU A 1 128 ? -6.317 9.873 -9.586 1.00 92.88 128 LEU A C 1
ATOM 1041 O O . LEU A 1 128 ? -5.624 10.340 -10.486 1.00 92.88 128 LEU A O 1
ATOM 1045 N N . ILE A 1 129 ? -5.880 9.773 -8.328 1.00 92.44 129 ILE A N 1
ATOM 1046 C CA . ILE A 1 129 ? -4.545 10.220 -7.900 1.00 92.44 129 ILE A CA 1
ATOM 1047 C C . ILE A 1 129 ? -3.454 9.455 -8.653 1.00 92.44 129 ILE A C 1
ATOM 1049 O O . ILE A 1 129 ? -2.475 10.051 -9.097 1.00 92.44 129 ILE A O 1
ATOM 1053 N N . LEU A 1 130 ? -3.644 8.150 -8.841 1.00 90.31 130 LEU A N 1
ATOM 1054 C CA . LEU A 1 130 ? -2.716 7.293 -9.567 1.00 90.31 130 LEU A CA 1
ATOM 1055 C C . LEU A 1 130 ? -2.627 7.695 -11.046 1.00 90.31 130 LEU A C 1
ATOM 1057 O O . LEU A 1 130 ? -1.528 7.893 -11.561 1.00 90.31 130 LEU A O 1
ATOM 1061 N N . ILE A 1 131 ? -3.768 7.882 -11.717 1.00 90.25 131 ILE A N 1
ATOM 1062 C CA . ILE A 1 131 ? -3.819 8.336 -13.114 1.00 90.25 131 ILE A CA 1
ATOM 1063 C C . ILE A 1 131 ? -3.130 9.695 -13.266 1.00 90.25 131 ILE A C 1
ATOM 1065 O O . ILE A 1 131 ? -2.337 9.867 -14.190 1.00 90.25 131 ILE A O 1
ATOM 1069 N N . LEU A 1 132 ? -3.390 10.640 -12.357 1.00 90.06 132 LEU A N 1
ATOM 1070 C CA . LEU A 1 132 ? -2.748 11.955 -12.376 1.00 90.06 132 LEU A CA 1
ATOM 1071 C C . LEU A 1 132 ? -1.231 11.839 -12.213 1.00 90.06 132 LEU A C 1
ATOM 1073 O O . LEU A 1 132 ? -0.491 12.371 -13.039 1.00 90.06 132 LEU A O 1
ATOM 1077 N N . ASP A 1 133 ? -0.760 11.105 -11.203 1.00 89.12 133 ASP A N 1
ATOM 1078 C CA . ASP A 1 133 ? 0.674 10.913 -10.976 1.00 89.12 133 ASP A CA 1
ATOM 1079 C C . ASP A 1 133 ? 1.358 10.307 -12.209 1.00 89.12 133 ASP A C 1
ATOM 1081 O O . ASP A 1 133 ? 2.416 10.770 -12.643 1.00 89.12 133 ASP A O 1
ATOM 1085 N N . MET A 1 134 ? 0.717 9.329 -12.847 1.00 85.31 134 MET A N 1
ATOM 1086 C CA . MET A 1 134 ? 1.238 8.705 -14.057 1.00 85.31 134 MET A 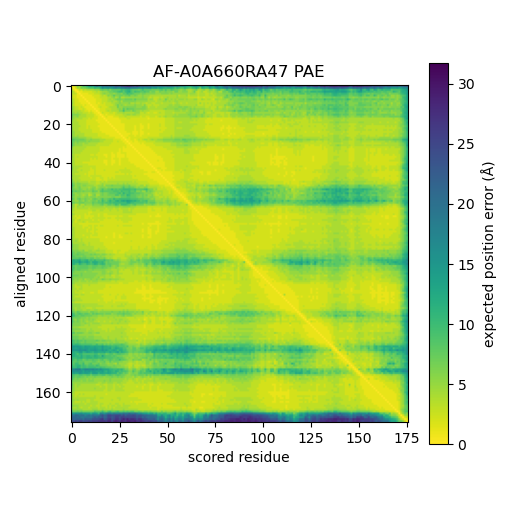CA 1
ATOM 1087 C C . MET A 1 134 ? 1.211 9.617 -15.284 1.00 85.31 134 MET A C 1
ATOM 1089 O O . MET A 1 134 ? 2.176 9.604 -16.048 1.00 85.31 134 MET A O 1
ATOM 1093 N N . ALA A 1 135 ? 0.157 10.414 -15.469 1.00 86.25 135 ALA A N 1
ATOM 1094 C CA . ALA A 1 135 ? 0.046 11.345 -16.589 1.00 86.25 135 ALA A CA 1
ATOM 1095 C C . ALA A 1 135 ? 1.141 12.421 -16.533 1.00 86.25 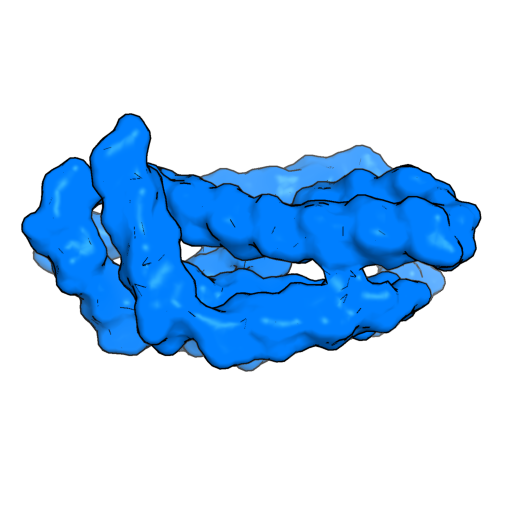135 ALA A C 1
ATOM 1097 O O . ALA A 1 135 ? 1.758 12.740 -17.549 1.00 86.25 135 ALA A O 1
ATOM 1098 N N . PHE A 1 136 ? 1.449 12.932 -15.336 1.00 85.75 136 PHE A N 1
ATOM 1099 C CA . PHE A 1 136 ? 2.500 13.936 -15.158 1.00 85.75 136 PHE A CA 1
ATOM 1100 C C . PHE A 1 136 ? 3.918 13.350 -15.199 1.00 85.75 136 PHE A C 1
ATOM 1102 O O . PHE A 1 136 ? 4.869 14.070 -15.526 1.00 85.75 136 PHE A O 1
ATOM 1109 N N . SER A 1 137 ? 4.072 12.044 -14.953 1.00 79.50 137 SER A N 1
ATOM 1110 C CA . SER A 1 137 ? 5.362 11.333 -14.893 1.00 79.50 137 SER A CA 1
ATOM 1111 C C . SER A 1 137 ? 6.138 11.238 -16.215 1.00 79.50 137 SER A C 1
ATOM 1113 O O . SER A 1 137 ? 7.241 10.691 -16.231 1.00 79.50 137 SER A O 1
ATOM 1115 N N . TRP A 1 138 ? 5.627 11.784 -17.322 1.00 76.50 138 TRP A N 1
ATOM 1116 C CA . TRP A 1 138 ? 6.422 11.982 -18.545 1.00 76.50 138 TRP A CA 1
ATOM 1117 C C . TRP A 1 138 ? 7.417 13.156 -18.410 1.00 76.50 138 TRP A C 1
ATOM 1119 O O . TRP A 1 138 ? 8.418 13.237 -19.116 1.00 76.50 138 TRP A O 1
ATOM 1129 N N . SER A 1 139 ? 7.186 14.061 -17.464 1.00 82.38 139 SER A N 1
ATOM 1130 C CA . SER A 1 139 ? 8.011 15.251 -17.255 1.00 82.38 139 SER A CA 1
ATOM 1131 C C . SER A 1 139 ? 9.006 15.079 -16.092 1.00 82.38 139 SER A C 1
ATOM 1133 O O . SER A 1 139 ? 9.252 13.974 -15.603 1.00 82.38 139 SER A O 1
ATOM 1135 N N . TRP A 1 140 ? 9.547 16.194 -15.590 1.00 79.75 140 TRP A N 1
ATOM 1136 C CA . TRP A 1 140 ? 10.304 16.275 -14.332 1.00 79.75 140 TRP A CA 1
ATOM 1137 C C . TRP A 1 140 ? 9.608 15.601 -13.132 1.00 79.75 140 TRP A C 1
ATOM 1139 O O . TRP A 1 140 ? 10.276 15.149 -12.202 1.00 7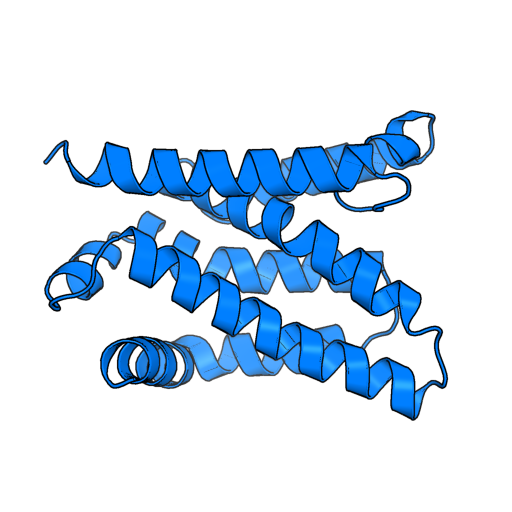9.75 140 TRP A O 1
ATOM 1149 N N . TRP A 1 141 ? 8.279 15.450 -13.177 1.00 83.31 141 TRP A N 1
ATOM 1150 C CA . TRP A 1 141 ? 7.488 14.767 -12.153 1.00 83.31 141 TRP A CA 1
ATOM 1151 C C . TRP A 1 141 ? 7.933 13.322 -11.889 1.00 83.31 141 TRP A C 1
ATOM 1153 O O . TRP A 1 141 ? 7.756 12.816 -10.784 1.00 83.31 141 TRP A O 1
ATOM 1163 N N . ARG A 1 142 ? 8.590 12.658 -12.849 1.00 80.62 142 ARG A N 1
ATOM 1164 C CA . ARG A 1 142 ? 9.120 11.294 -12.680 1.00 80.62 142 ARG A CA 1
ATOM 1165 C C . ARG A 1 142 ? 10.059 11.141 -11.479 1.00 80.62 142 ARG A C 1
ATOM 1167 O O . ARG A 1 142 ? 10.146 10.057 -10.904 1.00 80.62 142 ARG A O 1
ATOM 1174 N N . TYR A 1 143 ? 10.774 12.204 -11.109 1.00 80.06 143 TYR A N 1
ATOM 1175 C CA . TYR A 1 143 ? 11.678 12.188 -9.959 1.00 80.06 143 TYR A CA 1
ATOM 1176 C C . TYR A 1 143 ? 10.930 12.281 -8.630 1.00 80.06 143 TYR A C 1
ATOM 1178 O O . TYR A 1 143 ? 11.429 11.794 -7.622 1.00 80.06 143 TYR A O 1
ATOM 1186 N N . VAL A 1 144 ? 9.737 12.869 -8.619 1.00 84.75 144 VAL A N 1
ATOM 1187 C CA . VAL A 1 144 ? 8.922 13.054 -7.411 1.00 84.75 144 VAL A CA 1
ATOM 1188 C C . VAL A 1 144 ? 7.851 11.963 -7.292 1.00 84.75 144 VAL A C 1
ATOM 1190 O O . VAL A 1 144 ? 7.413 11.660 -6.187 1.00 84.75 144 VAL A O 1
ATOM 1193 N N . SER A 1 145 ? 7.487 11.324 -8.408 1.00 87.56 145 SER A N 1
ATOM 1194 C CA . SER A 1 145 ? 6.437 10.308 -8.481 1.00 87.56 145 SER A CA 1
ATOM 1195 C C . SER A 1 145 ? 6.678 9.142 -7.503 1.00 87.56 145 SER A C 1
ATOM 1197 O O . SER A 1 145 ? 7.651 8.384 -7.652 1.00 87.56 145 SER A O 1
ATOM 1199 N N . PRO A 1 146 ? 5.762 8.933 -6.539 1.00 84.44 146 PRO A N 1
ATOM 1200 C CA . PRO A 1 146 ? 5.791 7.795 -5.627 1.00 84.44 146 PRO A CA 1
ATOM 1201 C C . PRO A 1 146 ? 5.441 6.461 -6.314 1.00 84.44 146 PRO A C 1
ATOM 1203 O O . PRO A 1 146 ? 5.650 5.404 -5.725 1.00 84.44 146 PRO A O 1
ATOM 1206 N N . LEU A 1 147 ? 4.948 6.465 -7.559 1.00 87.00 147 LEU A N 1
ATOM 1207 C CA . LEU A 1 147 ? 4.625 5.243 -8.310 1.00 87.00 147 LEU A CA 1
ATOM 1208 C C . LEU A 1 147 ? 5.780 4.747 -9.186 1.00 87.00 147 LEU A C 1
ATOM 1210 O O . LEU A 1 147 ? 5.975 3.540 -9.345 1.00 87.00 147 LEU A O 1
ATOM 1214 N N . TYR A 1 148 ? 6.557 5.660 -9.772 1.00 82.38 148 TYR A N 1
ATOM 1215 C CA . TYR A 1 148 ? 7.726 5.296 -10.579 1.00 82.38 148 TYR A CA 1
ATOM 1216 C C . TYR A 1 148 ? 8.985 5.067 -9.742 1.00 82.38 148 TYR A C 1
ATOM 1218 O O . TYR A 1 148 ? 9.874 4.341 -10.197 1.00 82.38 148 TYR A O 1
ATOM 1226 N N . GLN A 1 149 ? 9.058 5.655 -8.539 1.00 77.69 149 GLN A N 1
ATOM 1227 C CA . GLN A 1 149 ? 10.158 5.462 -7.583 1.00 77.69 149 GLN A CA 1
ATOM 1228 C C . GLN A 1 149 ? 11.534 5.667 -8.240 1.00 77.69 149 GLN A C 1
ATOM 1230 O O . GLN A 1 149 ? 12.459 4.865 -8.097 1.00 77.69 149 GLN A O 1
ATOM 1235 N N . GLY A 1 150 ? 11.643 6.740 -9.034 1.00 68.44 150 GLY A N 1
ATOM 1236 C CA . GLY A 1 150 ? 12.863 7.107 -9.756 1.00 68.44 150 GLY A CA 1
ATOM 1237 C C . GLY A 1 150 ? 13.909 7.806 -8.886 1.00 68.44 150 GLY A C 1
ATOM 1238 O O . GLY A 1 150 ? 15.065 7.899 -9.289 1.00 68.44 150 GLY A O 1
ATOM 1239 N N . SER A 1 151 ? 13.521 8.287 -7.702 1.00 81.38 151 SER A N 1
ATOM 1240 C CA . SER A 1 151 ? 14.406 8.964 -6.756 1.00 81.38 151 SER A CA 1
ATOM 1241 C C . SER A 1 151 ? 14.008 8.681 -5.303 1.00 81.38 151 SER A C 1
ATOM 1243 O O . SER A 1 151 ? 12.902 8.217 -5.023 1.00 81.38 151 SER A O 1
ATOM 1245 N N . VAL A 1 152 ? 14.900 9.027 -4.371 1.00 85.00 152 VAL A N 1
ATOM 1246 C CA . VAL A 1 152 ? 14.661 8.942 -2.919 1.00 85.00 152 VAL A CA 1
ATOM 1247 C C . VAL A 1 152 ? 13.460 9.795 -2.486 1.00 85.00 152 VAL A C 1
ATOM 1249 O O . VAL A 1 152 ? 12.762 9.435 -1.543 1.00 85.00 152 VAL A O 1
ATOM 1252 N N . ILE A 1 153 ? 13.166 10.889 -3.197 1.00 87.19 153 ILE A N 1
ATOM 1253 C CA . ILE A 1 153 ? 12.063 11.802 -2.866 1.00 87.19 153 ILE A CA 1
ATOM 1254 C C . ILE A 1 153 ? 10.710 11.088 -2.986 1.00 87.19 153 ILE A C 1
ATOM 1256 O O . ILE A 1 153 ? 9.882 11.200 -2.084 1.00 87.19 153 ILE A O 1
ATOM 1260 N N . GLY A 1 154 ? 10.502 10.297 -4.044 1.00 87.44 154 GLY A N 1
ATOM 1261 C CA . GLY A 1 154 ? 9.267 9.521 -4.222 1.00 87.44 154 GLY A CA 1
ATOM 1262 C C . GLY A 1 154 ? 9.048 8.494 -3.105 1.00 87.44 154 GLY A C 1
ATOM 1263 O O . GLY A 1 154 ? 7.924 8.307 -2.629 1.00 87.44 154 GLY A O 1
ATOM 1264 N N . ALA A 1 155 ? 10.129 7.886 -2.609 1.00 88.81 155 ALA A N 1
ATOM 1265 C CA . ALA A 1 155 ? 10.076 6.957 -1.482 1.00 88.81 155 ALA A CA 1
ATOM 1266 C C . ALA A 1 155 ? 9.696 7.677 -0.181 1.00 88.81 155 ALA A C 1
ATOM 1268 O O . ALA A 1 155 ? 8.830 7.206 0.556 1.00 88.81 155 ALA A O 1
ATOM 1269 N N . VAL A 1 156 ? 10.282 8.853 0.067 1.00 91.38 156 VAL A N 1
ATOM 1270 C CA . VAL A 1 156 ? 9.948 9.690 1.229 1.00 91.38 156 VAL A CA 1
ATOM 1271 C C . VAL A 1 156 ? 8.475 10.096 1.197 1.00 91.38 156 VAL A C 1
ATOM 1273 O O . VAL A 1 156 ? 7.788 9.935 2.202 1.00 91.38 156 VAL A O 1
ATOM 1276 N N . ILE A 1 157 ? 7.958 10.539 0.048 1.00 92.44 157 ILE A N 1
ATOM 1277 C CA . ILE A 1 157 ? 6.535 10.880 -0.113 1.00 92.44 157 ILE A CA 1
ATOM 1278 C C . ILE A 1 157 ? 5.647 9.666 0.174 1.00 92.44 157 ILE A C 1
ATOM 1280 O O . ILE A 1 157 ? 4.651 9.785 0.884 1.00 92.44 157 ILE A O 1
ATOM 1284 N N . SER A 1 158 ? 6.028 8.486 -0.316 1.00 93.81 158 SER A N 1
ATOM 1285 C CA . SER A 1 158 ? 5.264 7.251 -0.097 1.00 93.81 158 SER A CA 1
ATOM 1286 C C . SER A 1 158 ? 5.164 6.887 1.381 1.00 93.81 158 SER A C 1
ATOM 1288 O O . SER A 1 158 ? 4.081 6.571 1.874 1.00 93.81 158 SER A O 1
ATOM 1290 N N . ILE A 1 159 ? 6.281 6.985 2.105 1.00 94.00 159 ILE A N 1
ATOM 1291 C CA . ILE A 1 159 ? 6.333 6.737 3.548 1.00 94.00 159 ILE A CA 1
ATOM 1292 C C . ILE A 1 159 ? 5.540 7.805 4.307 1.00 94.00 159 ILE A C 1
ATOM 1294 O O . ILE A 1 159 ? 4.787 7.465 5.217 1.00 94.00 159 ILE A O 1
ATOM 1298 N N . LEU A 1 160 ? 5.662 9.081 3.931 1.00 95.31 160 LEU A N 1
ATOM 1299 C CA . LEU A 1 160 ? 4.913 10.171 4.560 1.00 95.31 160 LEU A CA 1
ATOM 1300 C C . LEU A 1 160 ? 3.404 9.963 4.427 1.00 95.31 160 LEU A C 1
ATOM 1302 O O . LEU A 1 160 ? 2.694 10.037 5.426 1.00 95.31 160 LEU A O 1
ATOM 1306 N N . VAL A 1 161 ? 2.914 9.646 3.226 1.00 96.00 161 VAL A N 1
ATOM 1307 C CA . VAL A 1 161 ? 1.488 9.372 2.987 1.00 96.00 161 VAL A CA 1
ATOM 1308 C C . VAL A 1 161 ? 1.016 8.163 3.794 1.00 96.00 161 VAL A C 1
ATOM 1310 O O . VAL A 1 161 ? -0.045 8.215 4.415 1.00 96.00 161 VAL A O 1
ATOM 1313 N N . PHE A 1 162 ? 1.823 7.104 3.868 1.00 96.94 162 PHE A N 1
ATOM 1314 C CA . PHE A 1 162 ? 1.520 5.931 4.685 1.00 96.94 162 PHE A CA 1
ATOM 1315 C C . PHE A 1 162 ? 1.418 6.270 6.178 1.00 96.94 162 PHE A C 1
ATOM 1317 O O . PHE A 1 162 ? 0.427 5.933 6.826 1.00 96.94 162 PHE A O 1
ATOM 1324 N N . VAL A 1 163 ? 2.391 6.998 6.730 1.00 96.25 163 VAL A N 1
ATOM 1325 C CA . VAL A 1 163 ? 2.379 7.410 8.143 1.00 96.25 163 VAL A CA 1
ATOM 1326 C C . VAL A 1 163 ? 1.201 8.341 8.436 1.00 96.25 163 VAL A C 1
ATOM 1328 O O . VAL A 1 163 ? 0.517 8.162 9.443 1.00 96.25 163 VAL A O 1
ATOM 1331 N N . LEU A 1 164 ? 0.915 9.298 7.549 1.00 95.75 164 LEU A N 1
ATOM 1332 C CA . LEU A 1 164 ? -0.243 10.184 7.681 1.00 95.75 164 LEU A CA 1
ATOM 1333 C C . LEU A 1 164 ? -1.555 9.396 7.677 1.00 95.75 164 LEU A C 1
ATOM 1335 O O . LEU A 1 164 ? -2.404 9.642 8.532 1.00 95.75 164 LEU A O 1
ATOM 1339 N N . SER A 1 165 ? -1.695 8.411 6.785 1.00 95.94 165 SER A N 1
ATOM 1340 C CA . SER A 1 165 ? -2.878 7.546 6.728 1.00 95.94 165 SER A CA 1
ATOM 1341 C C . SER A 1 165 ? -3.067 6.731 8.011 1.00 95.94 165 SER A C 1
ATOM 1343 O O . SER A 1 165 ? -4.177 6.658 8.533 1.00 95.94 165 SER A O 1
ATOM 1345 N N . LEU A 1 166 ? -1.980 6.213 8.594 1.00 95.69 166 LEU A N 1
ATOM 1346 C CA . LEU A 1 166 ? -2.008 5.494 9.867 1.00 95.69 166 LEU A CA 1
ATOM 1347 C C . LEU A 1 166 ? -2.438 6.409 11.021 1.00 95.69 166 LEU A C 1
ATOM 1349 O O . LEU A 1 166 ? -3.223 6.007 11.883 1.00 95.69 166 LEU A O 1
ATOM 1353 N N . ILE A 1 167 ? -1.910 7.634 11.074 1.00 93.81 167 ILE A N 1
ATOM 1354 C CA . ILE A 1 167 ? -2.284 8.613 12.102 1.00 93.81 167 ILE A CA 1
ATOM 1355 C C . ILE A 1 167 ? -3.760 8.984 11.954 1.00 93.81 167 ILE A C 1
ATOM 1357 O O . ILE A 1 167 ? -4.472 9.037 12.956 1.00 93.81 167 ILE A O 1
ATOM 1361 N N . TYR A 1 168 ? -4.213 9.224 10.724 1.00 93.00 168 TYR A N 1
ATOM 1362 C CA . TYR A 1 168 ? -5.588 9.606 10.424 1.00 93.00 168 TYR A CA 1
ATOM 1363 C C . TYR A 1 168 ? -6.576 8.505 10.829 1.00 93.00 168 TYR A C 1
ATOM 1365 O O . TYR A 1 168 ? -7.454 8.746 11.657 1.00 93.00 168 TYR A O 1
ATOM 1373 N N . PHE A 1 169 ? -6.322 7.268 10.394 1.00 92.00 169 PHE A N 1
ATOM 1374 C CA . PHE A 1 169 ? -7.112 6.088 10.746 1.00 92.00 169 PHE A CA 1
ATOM 1375 C C . PHE A 1 169 ? -7.208 5.844 12.264 1.00 92.00 169 PHE A C 1
ATOM 1377 O O . PHE A 1 169 ? -8.256 5.474 12.797 1.00 92.00 169 PHE A O 1
ATOM 1384 N N . ASN A 1 170 ? -6.117 6.080 13.001 1.00 89.88 170 ASN A N 1
ATOM 1385 C CA . ASN A 1 170 ? -6.115 5.943 14.459 1.00 89.88 170 ASN A CA 1
ATOM 1386 C C . ASN A 1 170 ? -6.864 7.073 15.188 1.00 89.88 170 ASN A C 1
ATOM 1388 O O . ASN A 1 170 ? -7.283 6.869 16.330 1.00 89.88 170 ASN A O 1
ATOM 1392 N N . LYS A 1 171 ? -6.978 8.267 14.588 1.00 85.81 171 LYS A N 1
ATOM 1393 C CA . LYS A 1 171 ? -7.621 9.438 15.205 1.00 85.81 171 LYS A CA 1
ATOM 1394 C C . LYS A 1 171 ? -9.131 9.458 14.994 1.00 85.81 171 LYS A C 1
ATOM 1396 O O . LYS A 1 171 ? -9.847 9.671 15.968 1.00 85.81 171 LYS A O 1
ATOM 1401 N N . GLU A 1 172 ? -9.617 9.221 13.776 1.00 72.50 172 GLU A N 1
ATOM 1402 C CA . GLU A 1 172 ? -11.066 9.250 13.494 1.00 72.50 172 GLU A CA 1
ATOM 1403 C C . GLU A 1 172 ? -11.832 8.142 14.219 1.00 72.50 172 GLU A C 1
ATOM 1405 O O . GLU A 1 172 ? -12.974 8.328 14.624 1.00 72.50 172 GLU A O 1
ATOM 1410 N N . GLY A 1 173 ? -11.144 7.053 14.551 1.00 55.22 173 GLY A N 1
ATOM 1411 C CA . GLY A 1 173 ? -11.663 5.990 15.398 1.00 55.22 173 GLY A CA 1
ATOM 1412 C C . GLY A 1 173 ? -11.990 6.329 16.852 1.00 55.22 173 GLY A C 1
ATOM 1413 O O . GLY A 1 173 ? -12.393 5.430 17.585 1.00 55.22 173 GLY A O 1
ATOM 1414 N N . LYS A 1 174 ? -11.749 7.569 17.295 1.00 47.72 174 LYS A N 1
ATOM 1415 C CA . LYS A 1 174 ? -12.052 8.053 18.653 1.00 47.72 174 LYS A CA 1
ATOM 1416 C C . LYS A 1 174 ? -13.266 8.985 18.714 1.00 47.72 174 LYS A C 1
ATOM 1418 O O . LYS A 1 174 ? -13.587 9.451 19.800 1.00 47.72 174 LYS A O 1
ATOM 1423 N N . MET A 1 175 ? -13.875 9.314 17.573 1.00 36.38 175 MET A N 1
ATOM 1424 C CA . MET A 1 175 ? -14.958 10.305 17.484 1.00 36.38 175 MET A CA 1
ATOM 1425 C C . MET A 1 175 ? -16.367 9.692 17.477 1.00 36.38 175 MET A C 1
ATOM 1427 O O . MET A 1 175 ? -17.297 10.328 16.988 1.00 36.38 175 MET A O 1
ATOM 1431 N N . TRP A 1 176 ? -16.526 8.493 18.041 1.00 38.12 176 TRP A N 1
ATOM 1432 C CA . TRP A 1 176 ? -17.822 7.865 18.304 1.00 38.12 176 TRP A CA 1
ATOM 1433 C C . TRP A 1 176 ? -17.828 7.262 19.705 1.00 38.12 176 TRP A C 1
ATOM 1435 O O . TRP A 1 176 ? -16.858 6.533 20.023 1.00 38.12 176 TRP A O 1
#

pLDDT: mean 88.47, std 9.05, range [36.38, 97.19]